Protein AF-A0A4R2K8L1-F1 (afdb_monomer)

Foldseek 3Di:
DDPVVVVVVVVVVVVVVVVVVVVVVVVVVVVVVVVVVVVCLQPQPDPDGWDAPDPDDDLQKIWDWDDDPPDDATFIKIKHDDVVQQKMKIWGQDLLQKIKIKIKRFDDDDAQDKDFFPDADPVRGTFIWGWHAPPVRRTIITMDMDMGSNHQLQDFDFDDRPNDTDGDRSNDPSHDCPVRVVSSVVVVVPDPPPDDD

Mean predicted aligned error: 7.72 Å

Structure (mmCIF, N/CA/C/O backbone):
data_AF-A0A4R2K8L1-F1
#
_entry.id   AF-A0A4R2K8L1-F1
#
loop_
_atom_site.group_PDB
_atom_site.id
_atom_site.type_symbol
_a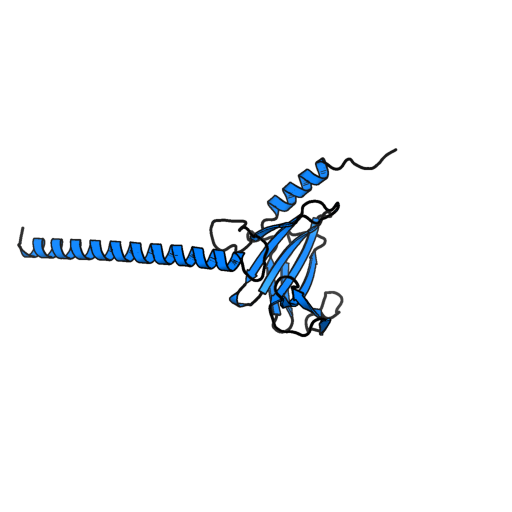tom_site.label_atom_id
_atom_site.label_alt_id
_atom_site.label_comp_id
_atom_site.label_asym_id
_atom_site.label_entity_id
_atom_site.label_seq_id
_atom_site.pdbx_PDB_ins_code
_atom_site.Cartn_x
_atom_site.Cartn_y
_atom_site.Cartn_z
_atom_site.occupancy
_atom_site.B_iso_or_equiv
_atom_site.auth_seq_id
_atom_site.auth_comp_id
_atom_site.auth_asym_id
_atom_site.auth_atom_id
_atom_site.pdbx_PDB_model_num
ATOM 1 N N . MET A 1 1 ? 51.608 6.876 -41.644 1.00 58.25 1 MET A N 1
ATOM 2 C CA . MET A 1 1 ? 50.621 6.230 -40.746 1.00 58.25 1 MET A CA 1
ATOM 3 C C . MET A 1 1 ? 50.672 4.730 -41.018 1.00 58.25 1 MET A C 1
ATOM 5 O O . MET A 1 1 ? 50.422 4.350 -42.155 1.00 58.25 1 MET A O 1
ATOM 9 N N . SER A 1 2 ? 51.112 3.909 -40.060 1.00 78.31 2 SER A N 1
ATOM 10 C CA . SER A 1 2 ? 51.414 2.484 -40.291 1.00 78.31 2 SER A CA 1
ATOM 11 C C . SER A 1 2 ? 50.147 1.645 -40.523 1.00 78.31 2 SER A C 1
ATOM 13 O O . SER A 1 2 ? 49.082 1.955 -39.989 1.00 78.31 2 SER A O 1
ATOM 15 N N . GLU A 1 3 ? 50.253 0.558 -41.294 1.00 81.06 3 GLU A N 1
ATOM 16 C CA . GLU A 1 3 ? 49.168 -0.425 -41.499 1.00 81.06 3 GLU A CA 1
ATOM 17 C C . GLU A 1 3 ? 48.610 -0.972 -40.171 1.00 81.06 3 GLU A C 1
ATOM 19 O O . GLU A 1 3 ? 47.409 -1.211 -40.022 1.00 81.06 3 GLU A O 1
ATOM 24 N N . LEU A 1 4 ? 49.473 -1.049 -39.157 1.00 80.31 4 LEU A N 1
ATOM 25 C CA . LEU A 1 4 ? 49.146 -1.449 -37.792 1.00 80.31 4 LEU A CA 1
ATOM 26 C C . LEU A 1 4 ? 48.152 -0.477 -37.124 1.00 80.31 4 LEU A C 1
ATOM 28 O O . LEU A 1 4 ? 47.180 -0.904 -36.502 1.00 80.31 4 LEU A O 1
ATOM 32 N N . PHE A 1 5 ? 48.313 0.832 -37.344 1.00 80.75 5 PHE A N 1
ATOM 33 C CA . PHE A 1 5 ? 47.391 1.855 -36.840 1.00 80.75 5 PHE A CA 1
ATOM 34 C C . PHE A 1 5 ? 46.012 1.779 -37.520 1.00 80.75 5 PHE A C 1
ATOM 36 O O . PHE A 1 5 ? 44.977 1.912 -36.866 1.00 80.75 5 PHE A O 1
ATOM 43 N N . ARG A 1 6 ? 45.968 1.483 -38.828 1.00 82.44 6 ARG A N 1
ATOM 44 C CA . ARG A 1 6 ? 44.706 1.291 -39.572 1.00 82.44 6 ARG A CA 1
ATOM 45 C C . ARG A 1 6 ? 43.961 0.024 -39.143 1.00 82.44 6 ARG A C 1
ATOM 47 O O . ARG A 1 6 ? 42.730 0.013 -39.123 1.00 82.44 6 ARG A O 1
ATOM 54 N N . ALA A 1 7 ? 44.677 -1.055 -38.823 1.00 81.00 7 ALA A N 1
ATOM 55 C CA . ALA A 1 7 ? 44.085 -2.281 -38.288 1.00 81.00 7 ALA A CA 1
ATOM 56 C C . ALA A 1 7 ? 43.481 -2.054 -36.891 1.00 81.00 7 ALA A C 1
ATOM 58 O O . ALA A 1 7 ? 42.325 -2.421 -36.667 1.00 81.00 7 ALA A O 1
ATOM 59 N N . LEU A 1 8 ? 44.201 -1.354 -36.006 1.00 83.56 8 LEU A N 1
ATOM 60 C CA . LEU A 1 8 ? 43.720 -0.980 -34.670 1.00 83.56 8 LEU A CA 1
ATOM 61 C C . LEU A 1 8 ? 42.461 -0.105 -34.726 1.00 83.56 8 LEU A C 1
ATOM 63 O O . LEU A 1 8 ? 41.476 -0.407 -34.059 1.00 83.56 8 LEU A O 1
ATOM 67 N N . LEU A 1 9 ? 42.434 0.918 -35.587 1.00 86.12 9 LEU A N 1
ATOM 68 C CA . LEU A 1 9 ? 41.249 1.763 -35.795 1.00 86.12 9 LEU A CA 1
ATOM 69 C C . LEU A 1 9 ? 40.032 0.973 -36.299 1.00 86.12 9 LEU A C 1
ATOM 71 O O . LEU A 1 9 ? 38.906 1.232 -35.873 1.00 86.12 9 LEU A O 1
ATOM 75 N N . ARG A 1 10 ? 40.234 -0.003 -37.195 1.00 87.75 10 ARG A N 1
ATOM 76 C CA . ARG A 1 10 ? 39.155 -0.890 -37.665 1.00 87.75 10 ARG A CA 1
ATOM 77 C C . ARG A 1 10 ? 38.643 -1.800 -36.547 1.00 87.75 10 ARG A C 1
ATOM 79 O O . ARG A 1 10 ? 37.430 -1.971 -36.436 1.00 87.75 10 ARG A O 1
ATOM 86 N N . GLY A 1 11 ? 39.541 -2.343 -35.724 1.00 88.19 11 GLY A N 1
ATOM 87 C CA . GLY A 1 11 ? 39.197 -3.140 -34.544 1.00 88.19 11 GLY A CA 1
ATOM 88 C C . GLY A 1 11 ? 38.394 -2.336 -33.522 1.00 88.19 11 GLY A C 1
ATOM 89 O O . GLY A 1 11 ? 37.296 -2.743 -33.150 1.00 88.19 11 GLY A O 1
ATOM 90 N N . LEU A 1 12 ? 38.874 -1.141 -33.168 1.00 92.00 12 LEU A N 1
ATOM 91 C CA . LEU A 1 12 ? 38.208 -0.236 -32.231 1.00 92.00 12 LEU A CA 1
ATOM 92 C C . LEU A 1 12 ? 36.814 0.180 -32.722 1.00 92.00 12 LEU A C 1
ATOM 94 O O . LEU A 1 12 ? 35.857 0.140 -31.957 1.00 92.00 12 LEU A O 1
ATOM 98 N N . ARG A 1 13 ? 36.657 0.512 -34.012 1.00 90.88 13 ARG A N 1
ATOM 99 C CA . ARG A 1 13 ? 35.339 0.836 -34.593 1.00 90.88 13 ARG A CA 1
ATOM 100 C C . ARG A 1 13 ? 34.359 -0.333 -34.515 1.00 90.88 13 ARG A C 1
ATOM 102 O O . ARG A 1 13 ? 33.177 -0.107 -34.275 1.00 90.88 13 ARG A O 1
ATOM 109 N N . LYS A 1 14 ? 34.819 -1.568 -34.740 1.00 91.81 14 LYS A N 1
ATOM 110 C CA . LYS A 1 14 ? 33.974 -2.764 -34.600 1.00 91.81 14 LYS A CA 1
ATOM 111 C C . LYS A 1 14 ? 33.579 -2.981 -33.142 1.00 91.81 14 LYS A C 1
ATOM 113 O O . LYS A 1 14 ? 32.401 -3.187 -32.877 1.00 91.81 14 LYS A O 1
ATOM 118 N N . PHE A 1 15 ? 34.535 -2.876 -32.221 1.00 93.56 15 PHE A N 1
ATOM 119 C CA . PHE A 1 15 ? 34.282 -2.994 -30.788 1.00 93.56 15 PHE A CA 1
ATOM 120 C C . PHE A 1 15 ? 33.258 -1.959 -30.304 1.00 93.56 15 PHE A C 1
ATOM 122 O O . PHE A 1 15 ? 32.254 -2.344 -29.718 1.00 93.56 15 PHE A O 1
ATOM 129 N N . LEU A 1 16 ? 33.439 -0.678 -30.648 1.00 95.00 16 LEU A N 1
ATOM 130 C CA . LEU A 1 16 ? 32.513 0.402 -30.281 1.00 95.00 16 LEU A CA 1
ATOM 131 C C . LEU A 1 16 ? 31.096 0.191 -30.835 1.00 95.00 16 LEU A C 1
ATOM 133 O O . LEU A 1 16 ? 30.115 0.483 -30.158 1.00 95.00 16 LEU A O 1
ATOM 137 N N . LYS A 1 17 ? 30.965 -0.328 -32.062 1.00 95.31 17 LYS A N 1
ATOM 138 C CA . LYS A 1 17 ? 29.649 -0.664 -32.628 1.00 95.31 17 LYS A CA 1
ATOM 139 C C . LYS A 1 17 ? 28.963 -1.767 -31.827 1.00 95.31 17 LYS A C 1
ATOM 141 O O . LYS A 1 17 ? 27.797 -1.620 -31.479 1.00 95.31 17 LYS A O 1
ATOM 146 N N . TRP A 1 18 ? 29.680 -2.845 -31.517 1.00 96.50 18 TRP A N 1
ATOM 147 C CA . TRP A 1 18 ? 29.127 -3.953 -30.740 1.00 96.50 18 TRP A CA 1
ATOM 148 C C . TRP A 1 18 ? 28.814 -3.559 -29.297 1.00 96.50 18 TRP A C 1
ATOM 150 O O . TRP A 1 18 ? 27.767 -3.947 -28.790 1.00 96.50 18 TRP A O 1
ATOM 160 N N . SER A 1 19 ? 29.652 -2.738 -28.658 1.00 94.62 19 SER A N 1
ATOM 161 C CA . SER A 1 19 ? 29.365 -2.223 -27.318 1.00 94.62 19 SER A CA 1
ATOM 162 C C . SER A 1 19 ? 28.124 -1.332 -27.315 1.00 94.62 19 SER A C 1
ATOM 164 O O . SER A 1 19 ? 27.308 -1.436 -26.408 1.00 94.62 19 SER A O 1
ATOM 166 N N . LEU A 1 20 ? 27.936 -0.496 -28.342 1.00 95.94 20 LEU A N 1
ATOM 167 C CA . LEU A 1 20 ? 26.751 0.357 -28.460 1.00 95.94 20 LEU A CA 1
ATOM 168 C C . LEU A 1 20 ? 25.478 -0.474 -28.673 1.00 95.94 20 LEU A C 1
ATOM 170 O O . LEU A 1 20 ? 24.463 -0.200 -28.038 1.00 95.94 20 LEU A O 1
ATOM 174 N N . ILE A 1 21 ? 25.548 -1.528 -29.492 1.00 96.19 21 ILE A N 1
ATOM 175 C CA . ILE A 1 21 ? 24.446 -2.489 -29.655 1.00 96.19 21 ILE A CA 1
ATOM 176 C C . ILE A 1 21 ? 24.127 -3.173 -28.320 1.00 96.19 21 ILE A C 1
ATOM 178 O O . ILE A 1 21 ? 22.964 -3.231 -27.934 1.00 96.19 21 ILE A O 1
ATOM 182 N N . LEU A 1 22 ? 25.140 -3.649 -27.591 1.00 95.81 22 LEU A N 1
ATOM 183 C CA . LEU A 1 22 ? 24.943 -4.301 -26.296 1.00 95.81 22 LEU A CA 1
ATOM 184 C C . LEU A 1 22 ? 24.288 -3.356 -25.280 1.00 95.81 22 LEU A C 1
ATOM 186 O O . LEU A 1 22 ? 23.326 -3.743 -24.624 1.00 95.81 22 LEU A O 1
ATOM 190 N N . VAL A 1 23 ? 24.763 -2.111 -25.183 1.00 96.25 23 VAL A N 1
ATOM 191 C CA . VAL A 1 23 ? 24.157 -1.087 -24.318 1.00 96.25 23 VAL A CA 1
ATOM 192 C C . VAL A 1 23 ? 22.704 -0.830 -24.715 1.00 96.25 23 VAL A C 1
ATOM 194 O O . VAL A 1 23 ? 21.844 -0.778 -23.843 1.00 96.25 23 VAL A O 1
ATOM 197 N N . ALA A 1 24 ? 22.397 -0.727 -26.011 1.00 95.38 24 ALA A N 1
ATOM 198 C CA . ALA A 1 24 ? 21.023 -0.545 -26.474 1.00 95.38 24 ALA A CA 1
ATOM 199 C C . ALA A 1 24 ? 20.118 -1.729 -26.089 1.00 95.38 24 ALA A C 1
ATOM 201 O O . ALA A 1 24 ? 19.015 -1.517 -25.589 1.00 95.38 24 ALA A O 1
ATOM 202 N N . VAL A 1 25 ? 20.594 -2.968 -26.256 1.00 96.00 25 VAL A N 1
ATOM 203 C CA . VAL A 1 25 ? 19.852 -4.182 -25.875 1.00 96.00 25 VAL A CA 1
ATOM 204 C C . VAL A 1 25 ? 19.621 -4.240 -24.365 1.00 96.00 25 VAL A C 1
ATOM 206 O O . VAL A 1 25 ? 18.499 -4.497 -23.936 1.00 96.00 25 VAL A O 1
ATOM 209 N N . MET A 1 26 ? 20.643 -3.956 -23.553 1.00 95.00 26 MET A N 1
ATOM 210 C CA . MET A 1 26 ? 20.504 -3.928 -22.092 1.00 95.00 26 MET A CA 1
ATOM 211 C C . ME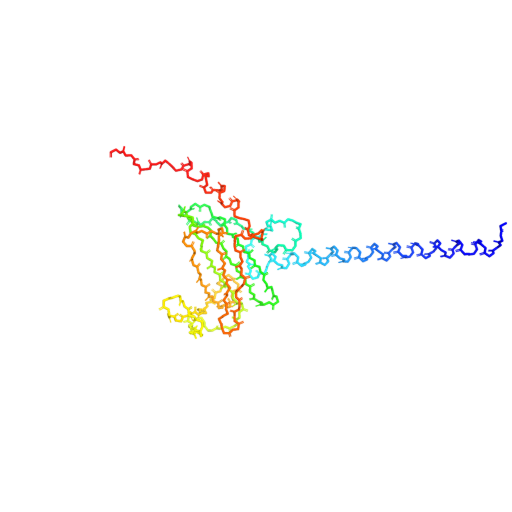T A 1 26 ? 19.525 -2.841 -21.636 1.00 95.00 26 MET A C 1
ATOM 213 O O . MET A 1 26 ? 18.685 -3.105 -20.780 1.00 95.00 26 MET A O 1
ATOM 217 N N . SER A 1 27 ? 19.570 -1.651 -22.242 1.00 92.94 27 SER A N 1
ATOM 218 C CA . SER A 1 27 ? 18.622 -0.570 -21.953 1.00 92.94 27 SER A CA 1
ATOM 219 C C . SER A 1 27 ? 17.183 -0.961 -22.295 1.00 92.94 27 SER A C 1
ATOM 221 O O . SER A 1 27 ? 16.286 -0.761 -21.481 1.00 92.94 27 SER A O 1
ATOM 223 N N . LEU A 1 28 ? 16.950 -1.567 -23.466 1.00 93.62 28 LEU A N 1
ATOM 224 C CA . LEU A 1 28 ? 15.621 -2.048 -23.864 1.00 93.62 28 LEU A CA 1
ATOM 225 C C . LEU A 1 28 ? 15.109 -3.156 -22.936 1.00 93.62 28 LEU A C 1
ATOM 227 O O . LEU A 1 28 ? 13.943 -3.132 -22.537 1.00 93.62 28 LEU A O 1
ATOM 231 N N . GLY A 1 29 ? 15.978 -4.097 -22.559 1.00 92.44 29 GLY A N 1
ATOM 232 C CA . GLY A 1 29 ? 15.658 -5.143 -21.589 1.00 92.44 29 G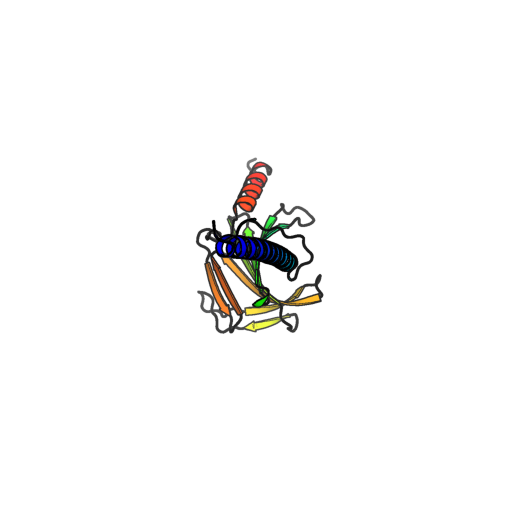LY A CA 1
ATOM 233 C C . GLY A 1 29 ? 15.287 -4.563 -20.224 1.00 92.44 29 GLY A C 1
ATOM 234 O O . GLY A 1 29 ? 14.260 -4.934 -19.660 1.00 92.44 29 GLY A O 1
ATOM 235 N N . GLY A 1 30 ? 16.061 -3.591 -19.735 1.00 89.19 30 GLY A N 1
ATOM 236 C CA . GLY A 1 30 ? 15.786 -2.886 -18.483 1.00 89.19 30 GLY A CA 1
ATOM 237 C C . GLY A 1 30 ? 14.450 -2.139 -18.501 1.00 89.19 30 GLY A C 1
ATOM 238 O O . GLY A 1 30 ? 13.655 -2.287 -17.576 1.00 89.19 30 GLY A O 1
ATOM 239 N N . LEU A 1 31 ? 14.156 -1.396 -19.573 1.00 88.81 31 LEU A N 1
ATOM 240 C CA . LEU A 1 31 ? 12.876 -0.694 -19.729 1.00 88.81 31 LEU A CA 1
ATOM 241 C C . LEU A 1 31 ? 11.688 -1.664 -19.774 1.00 88.81 31 LEU A C 1
ATOM 243 O O . LEU A 1 31 ? 10.671 -1.422 -19.124 1.00 88.81 31 LEU A O 1
ATOM 247 N N . SER A 1 32 ? 11.830 -2.777 -20.497 1.00 90.38 32 SER A N 1
ATOM 248 C CA . SER A 1 32 ? 10.784 -3.802 -20.604 1.00 90.38 32 SER A CA 1
ATOM 249 C C . SER A 1 32 ? 10.518 -4.475 -19.257 1.00 90.38 32 SER A C 1
ATOM 251 O O . SER A 1 32 ? 9.366 -4.627 -18.859 1.00 90.38 32 SER A O 1
ATOM 253 N N . TYR A 1 33 ? 11.578 -4.816 -18.518 1.00 89.19 33 TYR A N 1
ATOM 254 C CA . TYR A 1 33 ? 11.469 -5.370 -17.170 1.00 89.19 33 TYR A CA 1
ATOM 255 C C . TYR A 1 33 ? 10.735 -4.416 -16.218 1.00 89.19 33 TYR A C 1
ATOM 257 O O . TYR A 1 33 ? 9.812 -4.832 -15.518 1.00 89.19 33 TYR A O 1
ATOM 265 N N . LEU A 1 34 ? 11.088 -3.126 -16.229 1.00 86.75 34 LEU A N 1
ATOM 266 C CA . LEU A 1 34 ? 10.416 -2.117 -15.406 1.00 86.75 34 LEU A CA 1
ATOM 267 C C . LEU A 1 34 ? 8.932 -1.976 -15.766 1.00 86.75 34 LEU A C 1
ATOM 269 O O . LEU A 1 34 ? 8.103 -1.855 -14.867 1.00 86.75 34 LEU A O 1
ATOM 273 N N . ALA A 1 35 ? 8.582 -2.024 -17.054 1.00 86.81 35 ALA A N 1
ATOM 274 C CA . ALA A 1 35 ? 7.191 -1.963 -17.496 1.00 86.81 35 ALA A CA 1
ATOM 275 C C . ALA A 1 35 ? 6.373 -3.168 -17.000 1.00 86.81 35 ALA A C 1
ATOM 277 O O . ALA A 1 35 ? 5.285 -2.986 -16.455 1.00 86.81 35 ALA A O 1
ATOM 278 N N . VAL A 1 36 ? 6.918 -4.384 -17.122 1.00 89.38 36 VAL A N 1
ATOM 279 C CA . VAL A 1 36 ? 6.273 -5.612 -16.628 1.00 89.38 36 VAL A CA 1
ATOM 280 C C . VAL A 1 36 ? 6.113 -5.575 -15.112 1.00 89.38 36 VAL A C 1
ATOM 282 O O . VAL A 1 36 ? 5.021 -5.838 -14.612 1.00 89.38 36 VAL A O 1
ATOM 285 N N . LYS A 1 37 ? 7.164 -5.189 -14.378 1.00 88.50 37 LYS A N 1
ATOM 286 C CA . LYS A 1 37 ? 7.110 -5.049 -12.917 1.00 88.50 37 LYS A CA 1
ATOM 287 C C . LYS A 1 37 ? 6.012 -4.070 -12.492 1.00 88.50 37 LYS A C 1
ATOM 289 O O . LYS A 1 37 ? 5.207 -4.396 -11.626 1.00 88.50 37 LYS A O 1
ATOM 294 N N . ARG A 1 38 ? 5.937 -2.898 -13.134 1.00 88.69 38 ARG A N 1
ATOM 295 C CA . ARG A 1 38 ? 4.895 -1.898 -12.851 1.00 88.69 38 ARG A CA 1
ATOM 296 C C . ARG A 1 38 ? 3.497 -2.434 -13.122 1.00 88.69 38 ARG A C 1
ATOM 298 O O . ARG A 1 38 ? 2.613 -2.222 -12.303 1.00 88.69 38 ARG A O 1
ATOM 305 N N . HIS A 1 39 ? 3.294 -3.117 -14.247 1.00 90.56 39 HIS A N 1
ATOM 306 C CA . HIS A 1 39 ? 1.997 -3.711 -14.556 1.00 90.56 39 HIS A CA 1
ATOM 307 C C . HIS A 1 39 ? 1.598 -4.751 -13.502 1.00 90.56 39 HIS A C 1
ATOM 309 O O . HIS A 1 39 ? 0.506 -4.662 -12.956 1.00 90.56 39 HIS A O 1
ATOM 315 N N . HIS A 1 40 ? 2.519 -5.650 -13.146 1.00 91.50 40 HIS A N 1
ATOM 316 C CA . HIS A 1 40 ? 2.299 -6.667 -12.121 1.00 91.50 40 HIS A CA 1
ATOM 317 C C . HIS A 1 40 ? 1.926 -6.066 -10.758 1.00 91.50 40 HIS A C 1
ATOM 319 O O . HIS A 1 40 ? 1.012 -6.553 -10.102 1.00 91.50 40 HIS A O 1
ATOM 325 N N . GLU A 1 41 ? 2.589 -4.986 -10.334 1.00 92.06 41 GLU A N 1
ATOM 326 C CA . GLU A 1 41 ? 2.243 -4.280 -9.095 1.00 92.06 41 GLU A CA 1
ATOM 327 C C . GLU A 1 41 ? 0.859 -3.610 -9.158 1.00 92.06 41 GLU A C 1
ATOM 329 O O . GLU A 1 41 ? 0.136 -3.612 -8.162 1.00 92.06 41 GLU A O 1
ATOM 334 N N . LEU A 1 42 ? 0.463 -3.043 -10.302 1.00 92.88 42 LEU A N 1
ATOM 335 C CA . LEU A 1 42 ? -0.859 -2.421 -10.469 1.00 92.88 42 LEU A CA 1
ATOM 336 C C . LEU A 1 42 ? -1.992 -3.451 -10.465 1.00 92.88 42 LEU A C 1
ATOM 338 O O . LEU A 1 42 ? -3.069 -3.172 -9.946 1.00 92.88 42 LEU A O 1
ATOM 342 N N . THR A 1 43 ? -1.748 -4.646 -10.998 1.00 94.06 43 THR A N 1
ATOM 343 C CA . THR A 1 43 ? -2.737 -5.733 -11.057 1.00 94.06 43 THR A CA 1
ATOM 344 C C . THR A 1 43 ? -2.633 -6.703 -9.881 1.00 94.06 43 THR A C 1
ATOM 346 O O . THR A 1 43 ? -3.311 -7.727 -9.867 1.00 94.06 43 THR A O 1
ATOM 349 N N . TYR A 1 44 ? -1.765 -6.431 -8.903 1.00 95.00 44 TYR A N 1
ATOM 350 C CA . TYR A 1 44 ? -1.545 -7.338 -7.783 1.00 95.00 44 TYR A CA 1
ATOM 351 C C . TYR A 1 44 ? -2.806 -7.451 -6.916 1.00 95.00 44 TYR A C 1
ATOM 353 O O . TYR A 1 44 ? -3.246 -6.455 -6.330 1.00 95.00 44 TYR A O 1
ATOM 361 N N . MET A 1 45 ? -3.356 -8.671 -6.850 1.00 92.81 45 MET A N 1
ATOM 362 C CA . MET A 1 45 ? -4.503 -9.068 -6.023 1.00 92.81 45 MET A CA 1
ATOM 363 C C . MET A 1 45 ? -5.626 -8.023 -6.022 1.00 92.81 45 MET A C 1
ATOM 365 O O . MET A 1 45 ? -6.015 -7.492 -4.984 1.00 92.81 45 MET A O 1
ATOM 369 N N . THR A 1 46 ? -6.092 -7.645 -7.215 1.00 93.25 46 THR A N 1
ATOM 370 C CA . THR A 1 46 ? -7.202 -6.703 -7.389 1.00 93.25 46 THR A CA 1
ATOM 371 C C . THR A 1 46 ? -7.792 -6.814 -8.792 1.00 93.25 46 THR A C 1
ATOM 373 O O . THR A 1 46 ? -7.080 -7.157 -9.735 1.00 93.25 46 THR A O 1
ATOM 376 N N . LYS A 1 47 ? -9.071 -6.459 -8.948 1.00 91.38 47 LYS A N 1
ATOM 377 C CA . LYS A 1 47 ? -9.689 -6.192 -10.260 1.00 91.38 47 LYS A CA 1
ATOM 378 C C . LYS A 1 47 ? -9.857 -4.707 -10.563 1.00 91.38 47 LYS A C 1
ATOM 380 O O . LYS A 1 47 ? -10.349 -4.350 -11.628 1.00 91.38 47 LYS A O 1
ATOM 385 N N . HIS A 1 48 ? -9.501 -3.838 -9.622 1.00 91.62 48 HIS A N 1
ATOM 386 C CA . HIS A 1 48 ? -9.650 -2.403 -9.801 1.00 91.62 48 HIS A CA 1
ATOM 387 C C . HIS A 1 48 ? -8.476 -1.821 -10.583 1.00 91.62 48 HIS A C 1
ATOM 389 O O . HIS A 1 48 ? -7.336 -2.263 -10.442 1.00 91.62 48 HIS A O 1
ATOM 395 N N . ASP A 1 49 ? -8.753 -0.764 -11.341 1.00 92.44 49 ASP A N 1
ATOM 396 C CA . ASP A 1 49 ? -7.721 -0.009 -12.036 1.00 92.44 49 ASP A CA 1
ATOM 397 C C . ASP A 1 49 ? -7.000 0.923 -11.059 1.00 92.44 49 ASP A C 1
ATOM 399 O O . ASP A 1 49 ? -7.555 1.910 -10.566 1.00 92.44 49 ASP A O 1
ATOM 403 N N . TRP A 1 50 ? -5.741 0.598 -10.778 1.00 93.44 50 TRP A N 1
ATOM 404 C CA . TRP A 1 50 ? -4.859 1.414 -9.952 1.00 93.44 50 TRP A CA 1
ATOM 405 C C . TRP A 1 50 ? -3.922 2.251 -10.804 1.00 93.44 50 TRP A C 1
ATOM 407 O O . TRP A 1 50 ? -3.532 1.877 -11.911 1.00 93.44 50 TRP A O 1
ATOM 417 N N . GLN A 1 51 ? -3.509 3.384 -10.249 1.00 92.38 51 GLN A N 1
ATOM 418 C CA . GLN A 1 51 ? -2.525 4.263 -10.863 1.00 92.38 51 GLN A CA 1
ATOM 419 C C . GLN A 1 51 ? -1.423 4.562 -9.858 1.00 92.38 51 GLN A C 1
ATOM 421 O O . GLN A 1 51 ? -1.695 4.744 -8.677 1.00 92.38 51 GLN A O 1
ATOM 426 N N . PHE A 1 52 ? -0.170 4.623 -10.301 1.00 91.69 52 PHE A N 1
ATOM 427 C CA . PHE A 1 52 ? 0.909 5.078 -9.423 1.00 91.69 52 PHE A CA 1
ATOM 428 C C . PHE A 1 52 ? 0.728 6.560 -9.082 1.00 91.69 52 PHE A C 1
ATOM 430 O O . PHE A 1 52 ? 0.345 7.345 -9.949 1.00 91.69 52 PHE A O 1
ATOM 437 N N . GLN A 1 53 ? 1.018 6.936 -7.834 1.00 87.00 53 GLN A N 1
ATOM 438 C CA . GLN A 1 53 ? 1.026 8.344 -7.423 1.00 87.00 53 GLN A CA 1
ATOM 439 C C . GLN A 1 53 ? 2.180 9.105 -8.070 1.00 87.00 53 GLN A C 1
ATOM 441 O O . GLN A 1 53 ? 1.969 10.173 -8.633 1.00 87.00 53 GLN A O 1
ATOM 446 N N . ASP A 1 54 ? 3.373 8.507 -8.056 1.00 74.00 54 ASP A N 1
ATOM 447 C CA . ASP A 1 54 ? 4.567 9.072 -8.673 1.00 74.00 54 ASP A CA 1
ATOM 448 C C . ASP A 1 54 ? 5.082 8.198 -9.818 1.00 74.00 54 ASP A C 1
ATOM 450 O O . ASP A 1 54 ? 5.203 6.969 -9.728 1.00 74.00 54 ASP A O 1
ATOM 454 N N . SER A 1 55 ? 5.421 8.839 -10.940 1.00 60.25 55 SER A N 1
ATOM 455 C CA . SER A 1 55 ? 5.956 8.135 -12.107 1.00 60.25 55 SER A CA 1
ATOM 456 C C . SER A 1 55 ? 7.453 7.827 -11.994 1.00 60.25 55 SER A C 1
ATOM 458 O O . SER A 1 55 ? 7.932 6.973 -12.745 1.00 60.25 55 SER A O 1
ATOM 460 N N . TRP A 1 56 ? 8.171 8.456 -11.056 1.00 54.84 56 TRP A N 1
ATOM 461 C CA . TRP A 1 56 ? 9.633 8.445 -10.968 1.00 54.84 56 TRP A CA 1
ATOM 462 C C . TRP A 1 56 ? 10.123 7.859 -9.633 1.00 54.84 56 TRP A C 1
ATOM 464 O O . TRP A 1 56 ? 10.208 8.560 -8.638 1.00 54.84 56 TRP A O 1
ATOM 474 N N . LEU A 1 57 ? 10.521 6.583 -9.674 1.00 50.84 57 LEU A N 1
ATOM 475 C CA . LEU A 1 57 ? 11.392 5.885 -8.710 1.00 50.84 57 LEU A CA 1
ATOM 476 C C . LEU A 1 57 ? 10.783 5.474 -7.344 1.00 50.84 57 LEU A C 1
ATOM 478 O O . LEU A 1 57 ? 10.360 6.283 -6.529 1.00 50.84 57 LEU A O 1
ATOM 482 N N . ASP A 1 58 ? 10.813 4.155 -7.108 1.00 55.41 58 ASP A N 1
ATOM 483 C CA . ASP A 1 58 ? 10.776 3.410 -5.830 1.00 55.41 58 ASP A CA 1
ATOM 484 C C . ASP A 1 58 ? 9.624 3.599 -4.823 1.00 55.41 58 ASP A C 1
ATOM 486 O O . ASP A 1 58 ? 9.569 2.885 -3.818 1.00 55.41 58 ASP A O 1
ATOM 490 N N . GLY A 1 59 ? 8.658 4.481 -5.084 1.00 57.12 59 GLY A N 1
ATOM 491 C CA . GLY A 1 59 ? 7.552 4.733 -4.153 1.00 57.12 59 GLY A CA 1
ATOM 492 C C . GLY A 1 59 ? 6.558 3.576 -4.003 1.00 57.12 59 GLY A C 1
ATOM 493 O O . GLY A 1 59 ? 6.090 3.311 -2.896 1.00 57.12 59 GLY A O 1
ATOM 494 N N . GLY A 1 60 ? 6.238 2.856 -5.086 1.00 77.38 60 GLY A N 1
ATOM 495 C CA . GLY A 1 60 ? 5.304 1.714 -5.073 1.00 77.38 60 GLY A CA 1
ATOM 496 C C . GLY A 1 60 ? 3.865 2.049 -4.644 1.00 77.38 60 GLY A C 1
ATOM 497 O O . GLY A 1 60 ? 3.020 1.155 -4.610 1.00 77.38 60 GLY A O 1
ATOM 498 N N . THR A 1 61 ? 3.579 3.314 -4.314 1.00 91.62 61 THR A N 1
ATOM 499 C CA . THR A 1 61 ? 2.263 3.762 -3.863 1.00 91.62 61 THR A CA 1
ATOM 500 C C . THR A 1 61 ? 1.377 4.063 -5.041 1.00 91.62 61 THR A C 1
ATOM 502 O O . THR A 1 61 ? 1.739 4.750 -6.001 1.00 91.62 61 THR A O 1
ATOM 505 N N . GLN A 1 62 ? 0.192 3.502 -4.944 1.00 93.75 62 GLN A N 1
ATOM 506 C CA . GLN A 1 62 ? -0.833 3.528 -5.947 1.00 93.75 62 GLN A CA 1
ATOM 507 C C . GLN A 1 62 ? -2.061 4.182 -5.338 1.00 93.75 62 GLN A C 1
ATOM 509 O O . GLN A 1 62 ? -2.271 4.141 -4.127 1.00 93.75 62 GLN A O 1
ATOM 514 N N . TRP A 1 63 ? -2.886 4.770 -6.181 1.00 93.50 63 TRP A N 1
ATOM 515 C CA . TRP A 1 63 ? -4.123 5.394 -5.776 1.00 93.50 63 TRP A CA 1
ATOM 516 C C . TRP A 1 63 ? -5.240 5.018 -6.736 1.00 93.50 63 TRP A C 1
ATOM 518 O O . TRP A 1 63 ? -5.006 4.665 -7.897 1.00 93.50 63 TRP A O 1
ATOM 528 N N . ARG A 1 64 ? -6.464 5.113 -6.230 1.00 92.06 64 ARG A N 1
ATOM 529 C CA . ARG A 1 64 ? -7.679 5.099 -7.037 1.00 92.06 64 ARG A CA 1
ATOM 530 C C . ARG A 1 64 ? -8.739 5.983 -6.401 1.00 92.06 64 ARG A C 1
ATOM 532 O O . ARG A 1 64 ? -8.709 6.241 -5.195 1.00 92.06 64 ARG A O 1
ATOM 539 N N . LYS A 1 65 ? -9.712 6.392 -7.210 1.00 89.94 65 LYS A N 1
ATOM 540 C CA . LYS A 1 65 ? -11.003 6.878 -6.718 1.00 89.94 65 LYS A CA 1
ATOM 541 C C . LYS A 1 65 ? -11.902 5.673 -6.473 1.00 89.94 65 LYS A C 1
ATOM 543 O O . LYS A 1 65 ? -12.067 4.840 -7.359 1.00 89.94 65 LYS A O 1
ATOM 548 N N . ALA A 1 66 ? -12.445 5.575 -5.271 1.00 84.81 66 ALA A N 1
ATOM 549 C CA . ALA A 1 66 ? -13.548 4.686 -4.966 1.00 84.81 66 ALA A CA 1
ATOM 550 C C . ALA A 1 66 ? -14.824 5.522 -4.908 1.00 84.81 66 ALA A C 1
ATOM 552 O O . ALA A 1 66 ? -14.928 6.460 -4.111 1.00 84.81 66 ALA A O 1
ATOM 553 N N . THR A 1 67 ? -15.766 5.171 -5.773 1.00 75.75 67 THR A N 1
ATOM 554 C CA . THR A 1 67 ? -17.131 5.682 -5.749 1.00 75.75 67 THR A CA 1
ATOM 555 C C . THR A 1 67 ? -17.987 4.572 -5.159 1.00 75.75 67 THR A C 1
ATOM 557 O O . THR A 1 67 ? -17.975 3.451 -5.666 1.00 75.75 67 THR A O 1
ATOM 560 N N . TYR A 1 68 ? -18.662 4.860 -4.052 1.00 65.56 68 TYR A N 1
ATOM 561 C CA . TYR A 1 68 ? -19.634 3.946 -3.464 1.00 65.56 68 TYR A CA 1
ATOM 562 C C . TYR A 1 68 ? -21.017 4.317 -3.999 1.00 65.56 68 TYR A C 1
ATOM 564 O O . TYR A 1 68 ? -21.369 5.497 -4.010 1.00 65.56 68 TYR A O 1
ATOM 572 N N . ASP A 1 69 ? -21.789 3.326 -4.447 1.00 48.19 69 ASP A N 1
ATOM 573 C CA . ASP A 1 69 ? -23.180 3.547 -4.842 1.00 48.19 69 ASP A CA 1
ATOM 574 C C . ASP A 1 69 ? -23.995 4.019 -3.625 1.00 48.19 69 ASP A C 1
ATOM 576 O O . ASP A 1 69 ? -24.005 3.368 -2.579 1.00 48.19 69 ASP A O 1
ATOM 580 N N . ASN A 1 70 ? -24.711 5.135 -3.808 1.00 45.81 70 ASN A N 1
ATOM 581 C CA . ASN A 1 70 ? -25.570 5.847 -2.849 1.00 45.81 70 ASN A CA 1
ATOM 582 C C . ASN A 1 70 ? -24.837 6.739 -1.812 1.00 45.81 70 ASN A C 1
ATOM 584 O O . ASN A 1 70 ? -24.326 6.284 -0.792 1.00 45.81 70 ASN A O 1
ATOM 588 N N . ASP A 1 71 ? -24.870 8.055 -2.070 1.00 51.97 71 ASP A N 1
ATOM 589 C CA . ASP A 1 71 ? -24.651 9.199 -1.155 1.00 51.97 71 ASP A CA 1
ATOM 590 C C . ASP A 1 71 ? -23.300 9.379 -0.441 1.00 51.97 71 ASP A C 1
ATOM 592 O O . ASP A 1 71 ? -23.073 10.421 0.195 1.00 51.97 71 ASP A O 1
ATOM 596 N N . LEU A 1 72 ? -22.361 8.442 -0.566 1.00 55.88 72 LEU A N 1
ATOM 597 C CA . LEU A 1 72 ? -21.018 8.634 -0.030 1.00 55.88 72 LEU A CA 1
ATOM 598 C C . LEU A 1 72 ? -20.143 9.435 -1.007 1.00 55.88 72 LEU A C 1
ATOM 600 O O . LEU A 1 72 ? -20.094 9.133 -2.199 1.00 55.88 72 LEU A O 1
ATOM 604 N N . PRO A 1 73 ? -19.434 10.469 -0.523 1.00 67.62 73 PRO A N 1
ATOM 605 C CA . PRO A 1 73 ? -18.544 11.241 -1.370 1.00 67.62 73 PRO A CA 1
ATOM 606 C C . PRO A 1 73 ? -17.412 10.369 -1.915 1.00 67.62 73 PRO A C 1
ATOM 608 O O . PRO A 1 73 ? -16.871 9.524 -1.194 1.00 67.62 73 PRO A O 1
ATOM 611 N N . ASP A 1 74 ? -17.011 10.647 -3.160 1.00 79.69 74 ASP A N 1
ATOM 612 C CA . ASP A 1 74 ? -15.817 10.065 -3.770 1.00 79.69 74 ASP A CA 1
ATOM 613 C C . ASP A 1 74 ? -14.664 10.061 -2.770 1.00 79.69 74 ASP A C 1
ATOM 615 O O . ASP A 1 74 ? -14.360 11.077 -2.133 1.00 79.69 74 ASP A O 1
ATOM 619 N N . THR A 1 75 ? -14.010 8.916 -2.640 1.00 86.12 75 THR A N 1
ATOM 620 C CA . THR A 1 75 ? -12.912 8.762 -1.699 1.00 86.12 75 THR A CA 1
ATOM 621 C C . THR A 1 75 ? -11.660 8.308 -2.431 1.00 86.12 75 THR A C 1
ATOM 623 O O . THR A 1 75 ? -11.695 7.407 -3.267 1.00 86.12 75 THR A O 1
ATOM 626 N N . ILE A 1 76 ? -10.532 8.953 -2.130 1.00 91.25 76 ILE A N 1
ATOM 627 C CA . ILE A 1 76 ? -9.227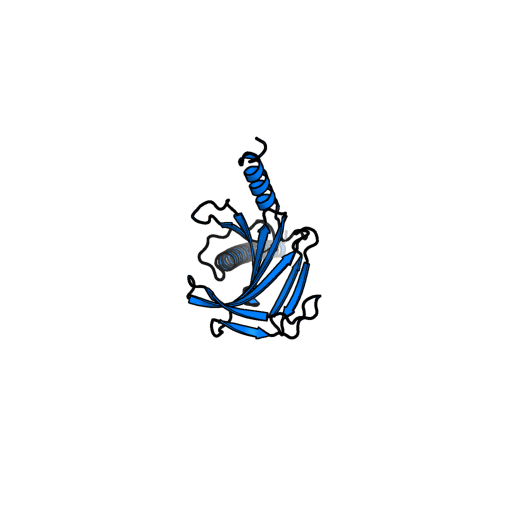 8.508 -2.615 1.00 91.25 76 ILE A CA 1
ATOM 628 C C . ILE A 1 76 ? -8.704 7.442 -1.666 1.00 91.25 76 ILE A C 1
ATOM 630 O O . ILE A 1 76 ? -8.534 7.701 -0.474 1.00 91.25 76 ILE A O 1
ATOM 634 N N . ILE A 1 77 ? -8.440 6.262 -2.215 1.00 94.06 77 ILE A N 1
ATOM 635 C CA . ILE A 1 77 ? -7.799 5.161 -1.505 1.00 94.06 77 ILE A CA 1
ATOM 636 C C . ILE A 1 77 ? -6.368 5.072 -2.005 1.00 94.06 77 ILE A C 1
ATOM 638 O O . ILE A 1 77 ? -6.144 5.040 -3.218 1.00 94.06 77 ILE A O 1
ATOM 642 N N . LEU A 1 78 ? -5.414 5.021 -1.080 1.00 95.38 78 LEU A N 1
ATOM 643 C CA . LEU A 1 78 ? -4.018 4.743 -1.385 1.00 95.38 78 LEU A CA 1
ATOM 644 C C . LEU A 1 78 ? -3.694 3.297 -1.035 1.00 95.38 78 LEU A C 1
ATOM 646 O O . LEU A 1 78 ? -4.262 2.742 -0.094 1.00 95.38 78 LEU A O 1
ATOM 650 N N . ARG A 1 79 ? -2.751 2.696 -1.754 1.00 95.94 79 ARG A N 1
ATOM 651 C CA . ARG A 1 79 ? -2.193 1.397 -1.385 1.00 95.94 79 ARG A CA 1
ATOM 652 C C . ARG A 1 79 ? -0.733 1.258 -1.768 1.00 95.94 79 ARG A C 1
ATOM 654 O O . ARG A 1 79 ? -0.270 1.881 -2.719 1.00 95.94 79 ARG A O 1
ATOM 661 N N . ARG A 1 80 ? -0.047 0.343 -1.096 1.00 95.19 80 ARG A N 1
ATOM 662 C CA . ARG A 1 80 ? 1.260 -0.191 -1.486 1.00 95.19 80 ARG A CA 1
ATOM 663 C C . ARG A 1 80 ? 1.176 -1.705 -1.505 1.00 95.19 80 ARG A C 1
ATOM 665 O O . ARG A 1 80 ? 0.522 -2.304 -0.651 1.00 95.19 80 ARG A O 1
ATOM 672 N N . VAL A 1 81 ? 1.823 -2.321 -2.485 1.00 95.19 81 VAL A N 1
ATOM 673 C CA . VAL A 1 81 ? 1.839 -3.777 -2.646 1.00 95.19 81 VAL A CA 1
ATOM 674 C C . VAL A 1 81 ? 3.257 -4.302 -2.497 1.00 95.19 81 VAL A C 1
ATOM 676 O O . VAL A 1 81 ? 4.224 -3.649 -2.881 1.00 95.19 81 VAL A O 1
ATOM 679 N N . TYR A 1 82 ? 3.356 -5.498 -1.940 1.00 94.56 82 TYR A N 1
ATOM 680 C CA . TYR A 1 82 ? 4.593 -6.212 -1.678 1.00 94.56 82 TYR A CA 1
ATOM 681 C C . TYR A 1 82 ? 4.402 -7.648 -2.168 1.00 94.56 82 TYR A C 1
ATOM 683 O O . TYR A 1 82 ? 4.078 -8.526 -1.364 1.00 94.56 82 TYR A O 1
ATOM 691 N N . PRO A 1 83 ? 4.524 -7.895 -3.486 1.00 93.19 83 PRO A N 1
ATOM 692 C CA . PRO A 1 83 ? 4.210 -9.204 -4.050 1.00 93.19 83 PRO A CA 1
ATOM 693 C C . PRO A 1 83 ? 5.066 -10.336 -3.474 1.00 93.19 83 PRO A C 1
ATOM 695 O O . PRO A 1 83 ? 4.543 -11.419 -3.225 1.00 93.19 83 PRO A O 1
ATOM 698 N N . ASP A 1 84 ? 6.343 -10.065 -3.187 1.00 92.00 84 ASP A N 1
ATOM 699 C CA . ASP A 1 84 ? 7.268 -11.039 -2.589 1.00 92.00 84 ASP A CA 1
ATOM 700 C C . ASP A 1 84 ? 6.839 -11.458 -1.169 1.00 92.00 84 ASP A C 1
ATOM 702 O O . ASP A 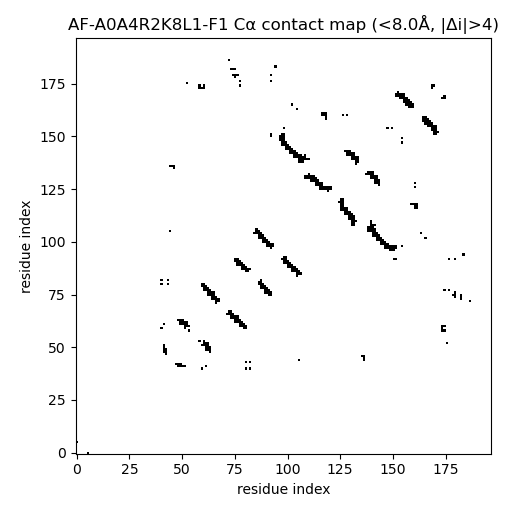1 84 ? 6.981 -12.620 -0.795 1.00 92.00 84 ASP A O 1
ATOM 706 N N . ASP A 1 85 ? 6.226 -10.539 -0.415 1.00 94.12 85 ASP A N 1
ATOM 707 C CA . ASP A 1 85 ? 5.661 -10.786 0.922 1.00 94.12 85 ASP A CA 1
ATOM 708 C C . ASP A 1 85 ? 4.199 -11.265 0.869 1.00 94.12 85 ASP A C 1
ATOM 710 O O . ASP A 1 85 ? 3.547 -11.416 1.904 1.00 94.12 85 ASP A O 1
ATOM 714 N N . ARG A 1 86 ? 3.636 -11.405 -0.337 1.00 95.88 86 ARG A N 1
ATOM 715 C CA . ARG A 1 86 ? 2.204 -11.590 -0.590 1.00 95.88 86 ARG A CA 1
ATOM 716 C C . ARG A 1 86 ? 1.309 -10.603 0.166 1.00 95.88 86 ARG A C 1
ATOM 718 O O . ARG A 1 86 ? 0.237 -10.961 0.646 1.00 95.88 86 ARG A O 1
ATOM 725 N N . LYS A 1 87 ? 1.732 -9.348 0.285 1.00 96.06 87 LYS A N 1
ATOM 726 C CA . LYS A 1 87 ? 1.114 -8.362 1.181 1.00 96.06 87 LYS A CA 1
ATOM 727 C C . LYS A 1 87 ? 0.658 -7.121 0.431 1.00 96.06 87 LYS A C 1
ATOM 729 O O . LYS A 1 87 ? 1.283 -6.693 -0.536 1.00 96.06 87 LYS A O 1
ATOM 734 N N . SER A 1 88 ? -0.395 -6.485 0.919 1.00 96.88 88 SER A N 1
ATOM 735 C CA . SER A 1 88 ? -0.801 -5.149 0.487 1.00 96.88 88 SER A CA 1
ATOM 736 C C . SER A 1 88 ? -1.270 -4.326 1.675 1.00 96.88 88 SER A C 1
ATOM 738 O O . SER A 1 88 ? -2.005 -4.833 2.516 1.00 96.88 88 SER A O 1
ATOM 740 N N . VAL A 1 89 ? -0.868 -3.061 1.734 1.00 97.56 89 VAL A N 1
ATOM 741 C CA . VAL A 1 89 ? -1.305 -2.115 2.765 1.00 97.56 89 VAL A CA 1
ATOM 742 C C . VAL A 1 89 ? -2.106 -1.018 2.094 1.00 97.56 89 VAL A C 1
ATOM 744 O O . VAL A 1 89 ? -1.660 -0.459 1.095 1.00 97.56 89 VAL A O 1
ATOM 747 N N . TYR A 1 90 ? -3.274 -0.714 2.638 1.00 97.31 90 TYR A N 1
ATOM 748 C CA . TYR A 1 90 ? -4.156 0.338 2.162 1.00 97.31 90 TYR A CA 1
ATOM 749 C C . TYR A 1 90 ? -4.266 1.428 3.214 1.00 97.31 90 TYR A C 1
ATOM 751 O O . TYR A 1 90 ? -4.208 1.162 4.415 1.00 97.31 90 TYR A O 1
ATOM 759 N N . ALA A 1 91 ? -4.447 2.651 2.739 1.00 96.81 91 ALA A N 1
ATOM 760 C CA . ALA A 1 91 ? -4.596 3.823 3.570 1.00 96.81 91 ALA A CA 1
ATOM 761 C C . ALA A 1 91 ? -5.738 4.699 3.054 1.00 96.81 91 ALA A C 1
ATOM 763 O O . ALA A 1 91 ? -5.837 5.008 1.861 1.00 96.81 91 ALA A O 1
ATOM 764 N N . LEU A 1 92 ? -6.589 5.102 3.987 1.00 94.19 92 LEU A N 1
ATOM 765 C CA . LEU A 1 92 ? -7.780 5.896 3.771 1.00 94.19 92 LEU A CA 1
ATOM 766 C C . LEU A 1 92 ? -7.759 7.076 4.734 1.00 94.19 92 LEU A C 1
ATOM 768 O O . LEU A 1 92 ? -7.817 6.907 5.948 1.00 94.19 92 LEU A O 1
ATOM 772 N N . LEU A 1 93 ? -7.704 8.289 4.199 1.00 92.00 93 LEU A N 1
ATOM 773 C CA . LEU A 1 93 ? -7.947 9.473 5.016 1.00 92.00 93 LEU A CA 1
ATOM 774 C C . LEU A 1 93 ? -9.464 9.620 5.185 1.00 92.00 93 LEU A C 1
ATOM 776 O O . LEU A 1 93 ? -10.154 9.616 4.166 1.00 92.00 93 LEU A O 1
ATOM 780 N N . ASN A 1 94 ? -9.960 9.776 6.418 1.00 88.00 94 ASN A N 1
ATOM 781 C CA . ASN A 1 94 ? -11.370 9.941 6.819 1.00 88.00 94 ASN A CA 1
ATOM 782 C C . ASN A 1 94 ? -11.758 11.412 7.004 1.00 88.00 94 ASN A C 1
ATOM 784 O O . ASN A 1 94 ? -10.893 12.279 7.101 1.00 88.00 94 ASN A O 1
ATOM 788 N N . GLN A 1 95 ? -13.060 11.749 6.927 1.00 83.62 95 GLN A N 1
ATOM 789 C CA . GLN A 1 95 ? -13.589 13.139 6.852 1.00 83.62 95 GLN A CA 1
ATOM 790 C C . GLN A 1 95 ? -13.141 14.062 7.990 1.00 83.62 95 GLN A C 1
ATOM 792 O O . GLN A 1 95 ? -12.850 15.237 7.748 1.00 83.62 95 GLN A O 1
ATOM 797 N N . ASP A 1 96 ? -13.041 13.495 9.181 1.00 86.06 96 ASP A N 1
ATOM 798 C CA . ASP A 1 96 ? -12.512 14.056 10.426 1.00 86.06 96 ASP A CA 1
ATOM 799 C C . ASP A 1 96 ? -10.980 14.219 10.443 1.00 86.06 96 ASP A C 1
ATOM 801 O O . ASP A 1 96 ? -10.438 14.767 11.391 1.00 86.06 96 ASP A O 1
ATOM 805 N N . GLN A 1 97 ? -10.303 13.834 9.358 1.00 86.88 97 GLN A N 1
ATOM 806 C CA . GLN A 1 97 ? -8.849 13.774 9.183 1.00 86.88 97 GLN A CA 1
ATOM 807 C C . GLN A 1 97 ? -8.161 12.585 9.859 1.00 86.88 97 GLN A C 1
ATOM 809 O O . GLN A 1 97 ? -6.943 12.483 9.712 1.00 86.88 97 GLN A O 1
ATOM 814 N N . SER A 1 98 ? -8.894 11.659 10.488 1.00 93.19 98 SER A N 1
ATOM 815 C CA . SER A 1 98 ? -8.298 10.412 10.971 1.00 93.19 98 SER A CA 1
ATOM 816 C C . SER A 1 98 ? -7.798 9.571 9.792 1.00 93.19 98 SER A C 1
ATOM 818 O O . SER A 1 98 ? -8.334 9.628 8.680 1.00 93.19 98 SER A O 1
ATOM 820 N N . LEU A 1 99 ? -6.720 8.820 9.997 1.00 95.31 99 LEU A N 1
ATOM 821 C CA . LEU A 1 99 ? -6.182 7.905 8.995 1.00 95.31 99 LEU A CA 1
ATOM 822 C C . LEU A 1 99 ? -6.571 6.476 9.372 1.00 95.31 99 LEU A C 1
ATOM 824 O O . LEU A 1 99 ? -6.104 5.960 10.382 1.00 95.31 99 LEU A O 1
ATOM 828 N N . PHE A 1 100 ? -7.375 5.830 8.536 1.00 95.69 100 PHE A N 1
ATOM 829 C CA . PHE A 1 100 ? -7.661 4.404 8.627 1.00 95.69 100 PHE A CA 1
ATOM 830 C C . PHE A 1 100 ? -6.722 3.627 7.707 1.00 95.69 100 PHE A C 1
ATOM 832 O O . PHE A 1 100 ? -6.544 3.980 6.539 1.00 95.69 100 PHE A O 1
ATOM 839 N N . VAL A 1 101 ? -6.118 2.563 8.222 1.00 97.19 101 VAL A N 1
ATOM 840 C CA . VAL A 1 101 ? -5.204 1.709 7.464 1.00 97.19 101 VAL A CA 1
ATOM 841 C C . VAL A 1 101 ? -5.550 0.247 7.670 1.00 97.19 101 VAL A C 1
ATOM 843 O O . VAL A 1 101 ? -5.993 -0.165 8.741 1.00 97.19 101 VAL A O 1
ATOM 846 N N . VAL A 1 102 ? -5.320 -0.548 6.633 1.00 97.31 102 VAL A N 1
ATOM 847 C CA . VAL A 1 102 ? -5.558 -1.991 6.654 1.00 97.31 102 VAL A CA 1
ATOM 848 C C . VAL A 1 102 ? -4.417 -2.701 5.944 1.00 97.31 102 VAL A C 1
ATOM 850 O O . VAL A 1 102 ? -3.955 -2.260 4.889 1.00 97.31 102 VAL A O 1
ATOM 853 N N . ALA A 1 103 ? -3.936 -3.783 6.541 1.00 97.75 103 ALA A N 1
ATOM 854 C CA . ALA A 1 103 ? -2.932 -4.652 5.953 1.00 97.75 103 ALA A CA 1
ATOM 855 C C . ALA A 1 103 ? -3.575 -5.994 5.613 1.00 97.75 103 ALA A C 1
ATOM 857 O O . ALA A 1 103 ? -4.250 -6.584 6.450 1.00 97.75 103 ALA A O 1
ATOM 858 N N . PHE A 1 104 ? -3.329 -6.464 4.395 1.00 97.75 104 PHE A N 1
ATOM 859 C CA . PHE A 1 104 ? -3.768 -7.759 3.897 1.00 97.75 104 PHE A CA 1
ATOM 860 C C . PHE A 1 104 ? -2.551 -8.621 3.588 1.00 97.75 104 PHE A C 1
ATOM 862 O O . PHE A 1 104 ? -1.637 -8.169 2.891 1.00 97.75 104 PHE A O 1
ATOM 869 N N . TRP A 1 105 ? -2.574 -9.868 4.043 1.00 98.06 105 TRP A N 1
ATOM 870 C CA . TRP A 1 105 ? -1.641 -10.914 3.640 1.00 98.06 105 TRP A CA 1
ATOM 871 C C . TRP A 1 105 ? -2.411 -11.993 2.891 1.00 98.06 105 TRP A C 1
ATOM 873 O O . TRP A 1 105 ? -3.271 -12.657 3.460 1.00 98.06 105 TRP A O 1
ATOM 883 N N . HIS A 1 106 ? -2.103 -12.159 1.610 1.00 96.44 106 HIS A N 1
ATOM 884 C CA . HIS A 1 106 ? -2.791 -13.060 0.687 1.00 96.44 106 HIS A CA 1
ATOM 885 C C . HIS A 1 106 ? -2.279 -14.488 0.886 1.00 96.44 106 HIS A C 1
ATOM 887 O O . HIS A 1 106 ? -1.269 -14.903 0.304 1.00 96.44 106 HIS A O 1
ATOM 893 N N . VAL A 1 107 ? -2.950 -15.215 1.778 1.00 96.31 107 VAL A N 1
ATOM 894 C CA . VAL A 1 107 ? -2.602 -16.569 2.219 1.00 96.31 107 VAL A CA 1
ATOM 895 C C . VAL A 1 107 ? -3.854 -17.432 2.316 1.00 96.31 107 VAL A C 1
ATOM 897 O O . VAL A 1 107 ? -4.943 -16.938 2.601 1.00 96.31 107 VAL A O 1
ATOM 900 N N . GLU A 1 108 ? -3.691 -18.735 2.108 1.00 96.06 108 GLU A N 1
ATOM 901 C CA . GLU A 1 108 ? -4.769 -19.701 2.311 1.00 96.06 108 GLU A CA 1
ATOM 902 C C . GLU A 1 108 ? -5.108 -19.807 3.801 1.00 96.06 108 GLU A C 1
ATOM 904 O O . GLU A 1 108 ? -4.245 -20.112 4.628 1.00 96.06 108 GLU A O 1
ATOM 909 N N . CYS A 1 109 ? -6.363 -19.537 4.147 1.00 96.25 109 CYS A N 1
ATOM 910 C CA . CYS A 1 109 ? -6.874 -19.643 5.507 1.00 96.25 109 CYS A CA 1
ATOM 911 C C . CYS A 1 109 ? -8.375 -19.976 5.495 1.00 96.25 109 CYS A C 1
ATOM 913 O O . CYS A 1 109 ? -9.023 -19.958 4.451 1.00 96.25 109 CYS A O 1
ATOM 915 N N . VAL A 1 110 ? -8.934 -20.335 6.653 1.00 97.25 110 VAL A N 1
ATOM 916 C CA . VAL A 1 110 ? -10.363 -20.663 6.774 1.00 97.25 110 VAL A CA 1
ATOM 917 C C . VAL A 1 110 ? -11.142 -19.389 7.087 1.00 97.25 110 VAL A C 1
ATOM 919 O O . VAL A 1 110 ? -10.935 -18.792 8.143 1.00 97.25 110 VAL A O 1
ATOM 922 N N . VAL A 1 111 ? -12.032 -18.975 6.184 1.00 97.38 111 VAL A N 1
ATOM 923 C CA . VAL A 1 111 ? -12.844 -17.754 6.325 1.00 97.38 111 VAL A CA 1
ATOM 924 C C . VAL A 1 111 ? -13.571 -17.724 7.672 1.00 97.38 111 VAL A C 1
ATOM 926 O O . VAL A 1 111 ? -14.122 -18.732 8.119 1.00 97.38 111 VAL A O 1
ATOM 929 N N . GLY A 1 112 ? -13.554 -16.562 8.324 1.00 95.88 112 GLY A N 1
ATOM 930 C CA . GLY A 1 112 ? -14.170 -16.337 9.631 1.00 95.88 112 GLY A CA 1
ATOM 931 C C . GLY A 1 112 ? -13.341 -16.833 10.818 1.00 95.88 112 GLY A C 1
ATOM 932 O O . GLY A 1 112 ? -13.795 -16.727 11.955 1.00 95.88 112 GLY A O 1
ATOM 933 N N . THR A 1 113 ? -12.140 -17.375 10.589 1.00 96.75 113 THR A N 1
ATOM 934 C CA . THR A 1 113 ? -11.217 -17.684 11.688 1.00 96.75 113 THR A CA 1
ATOM 935 C C . THR A 1 113 ? -10.461 -16.448 12.149 1.00 96.75 113 THR A C 1
ATOM 937 O O . THR A 1 113 ? -10.115 -15.564 11.366 1.00 96.75 113 THR A O 1
ATOM 940 N N . GLU A 1 114 ? -10.176 -16.427 13.445 1.00 96.88 114 GLU A N 1
ATOM 941 C CA . GLU A 1 114 ? -9.394 -15.396 14.107 1.00 96.88 114 GLU A CA 1
ATOM 942 C C . GLU A 1 114 ? -8.116 -16.013 14.676 1.00 96.88 114 GLU A C 1
ATOM 944 O O . GLU A 1 114 ? -8.131 -17.100 15.259 1.00 96.88 114 GLU A O 1
ATOM 949 N N . ILE A 1 115 ? -6.999 -15.311 14.508 1.00 95.31 115 ILE A N 1
ATOM 950 C CA . ILE A 1 115 ? -5.696 -15.696 15.043 1.00 95.31 115 ILE A CA 1
ATOM 951 C C . ILE A 1 115 ? -5.276 -14.626 16.043 1.00 95.31 115 ILE A C 1
ATOM 953 O O . ILE A 1 115 ? -4.889 -13.518 15.664 1.00 95.31 115 ILE A O 1
ATOM 957 N N . THR A 1 116 ? -5.342 -14.964 17.328 1.00 95.81 116 THR A N 1
ATOM 958 C CA . THR A 1 116 ? -4.803 -14.127 18.402 1.00 95.81 116 THR A CA 1
ATOM 959 C C . THR A 1 116 ? -3.284 -14.149 18.348 1.00 95.81 116 THR A C 1
ATOM 961 O O . THR A 1 116 ? -2.673 -15.213 18.432 1.00 95.81 116 THR A O 1
ATOM 964 N N . THR A 1 117 ? -2.677 -12.974 18.240 1.00 94.12 117 THR A N 1
ATOM 965 C CA . THR A 1 117 ? -1.227 -12.834 18.086 1.00 94.12 117 THR A CA 1
ATOM 966 C C . THR A 1 117 ? -0.540 -12.457 19.395 1.00 94.12 117 THR A C 1
ATOM 968 O O . THR A 1 117 ? -1.179 -12.014 20.352 1.00 94.12 117 THR A O 1
ATOM 971 N N . SER A 1 118 ? 0.784 -12.611 19.447 1.00 93.75 118 SER A N 1
ATOM 972 C CA . SER A 1 118 ? 1.589 -12.177 20.597 1.00 93.75 118 SER A CA 1
ATOM 973 C C . SER A 1 118 ? 1.732 -10.652 20.707 1.00 93.75 118 SER A C 1
ATOM 975 O O . SER A 1 118 ? 2.054 -10.134 21.783 1.00 93.75 118 SER A O 1
ATOM 977 N N . ALA A 1 119 ? 1.476 -9.924 19.615 1.00 91.19 119 ALA A N 1
ATOM 978 C CA . ALA A 1 119 ? 1.454 -8.469 19.593 1.00 91.19 119 ALA A CA 1
ATOM 979 C C . ALA A 1 119 ? 0.291 -7.934 20.432 1.00 91.19 119 ALA A C 1
ATOM 981 O O . ALA A 1 119 ? -0.793 -8.514 20.438 1.00 91.19 119 ALA A O 1
ATOM 982 N N . LYS A 1 120 ? 0.492 -6.791 21.096 1.00 89.69 120 LYS A N 1
ATOM 983 C CA . LYS A 1 120 ? -0.524 -6.174 21.956 1.00 89.69 120 LYS A CA 1
ATOM 984 C C . LYS A 1 120 ? -0.761 -4.713 21.615 1.00 89.69 120 LYS A C 1
ATOM 986 O O . LYS A 1 120 ? 0.190 -3.981 21.345 1.00 89.69 120 LYS A O 1
ATOM 991 N N . TYR A 1 121 ? -2.019 -4.297 21.682 1.00 82.12 121 TYR A N 1
ATOM 992 C CA . TYR A 1 121 ? -2.424 -2.898 21.690 1.00 82.12 121 TYR A CA 1
ATOM 993 C C . TYR A 1 121 ? -1.855 -2.177 22.923 1.00 82.12 121 TYR A C 1
ATOM 995 O O . TYR A 1 121 ? -1.437 -2.798 23.903 1.00 82.12 121 TYR A O 1
ATOM 1003 N N . GLY A 1 122 ? -1.885 -0.841 22.914 1.00 80.44 122 GLY A N 1
ATOM 1004 C CA . GLY A 1 122 ? -1.427 -0.030 24.050 1.00 80.44 122 GLY A CA 1
ATOM 1005 C C . GLY A 1 122 ? -2.206 -0.273 25.352 1.00 80.44 122 GLY A C 1
ATOM 1006 O O . GLY A 1 122 ? -1.681 -0.018 26.432 1.00 80.44 122 GLY A O 1
ATOM 1007 N N . ASN A 1 123 ? -3.429 -0.803 25.262 1.00 83.25 123 ASN A N 1
ATOM 1008 C CA . ASN A 1 123 ? -4.246 -1.205 26.410 1.00 83.25 123 ASN A CA 1
ATOM 1009 C C . ASN A 1 123 ? -3.910 -2.619 26.941 1.00 83.25 123 ASN A C 1
ATOM 1011 O O . ASN A 1 123 ? -4.459 -3.027 27.960 1.00 83.25 123 ASN A O 1
ATOM 1015 N N . GLY A 1 124 ? -3.001 -3.351 26.286 1.00 87.00 124 GLY A N 1
ATOM 1016 C CA . GLY A 1 124 ? -2.570 -4.695 26.671 1.00 87.00 124 GLY A CA 1
ATOM 1017 C C . GLY A 1 124 ? -3.340 -5.846 26.016 1.00 87.00 124 GLY A C 1
ATOM 1018 O O . GLY A 1 124 ? -2.904 -6.994 26.163 1.00 87.00 124 GLY A O 1
ATOM 1019 N N . ASP A 1 125 ? -4.416 -5.563 25.278 1.00 88.88 125 ASP A N 1
ATOM 1020 C CA . ASP A 1 125 ? -5.175 -6.578 24.543 1.00 88.88 125 ASP A CA 1
ATOM 1021 C C . ASP A 1 125 ? -4.355 -7.110 23.362 1.00 88.88 125 ASP A C 1
ATOM 1023 O O . ASP A 1 125 ? -3.609 -6.346 22.742 1.00 88.88 125 ASP A O 1
ATOM 1027 N N . PRO A 1 126 ? -4.447 -8.408 23.029 1.00 88.88 126 PRO A N 1
ATOM 1028 C CA . PRO A 1 126 ? -3.738 -8.955 21.885 1.00 88.88 126 PRO A CA 1
ATOM 1029 C C . PRO A 1 126 ? -4.340 -8.456 20.568 1.00 88.88 126 PRO A C 1
ATOM 1031 O O . PRO A 1 126 ? -5.550 -8.273 20.445 1.00 88.88 126 PRO A O 1
ATOM 1034 N N . PHE A 1 127 ? -3.494 -8.292 19.557 1.00 90.75 127 PHE A N 1
ATOM 1035 C CA . PHE A 1 127 ? -3.963 -8.087 18.192 1.00 90.75 127 PHE A CA 1
ATOM 1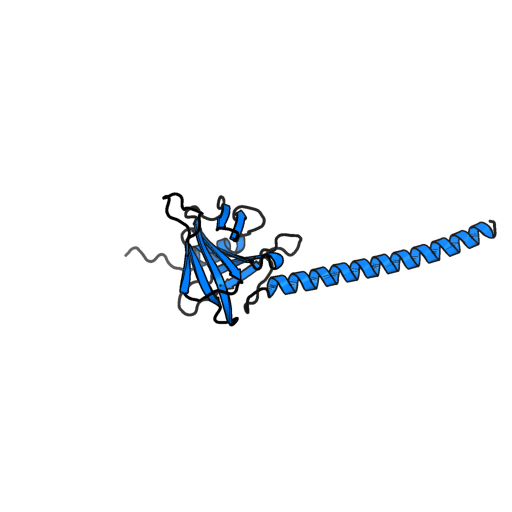036 C C . PHE A 1 127 ? -4.524 -9.386 17.621 1.00 90.75 127 PHE A C 1
ATOM 1038 O O . PHE A 1 127 ? -3.967 -10.464 17.847 1.00 90.75 127 PHE A O 1
ATOM 1045 N N . VAL A 1 128 ? -5.580 -9.259 16.824 1.00 93.88 128 VAL A N 1
ATOM 1046 C CA . VAL A 1 128 ? -6.223 -10.370 16.123 1.00 93.88 128 VAL A CA 1
ATOM 1047 C C . VAL A 1 128 ? -6.041 -10.183 14.620 1.00 93.88 128 VAL A C 1
ATOM 1049 O O . VAL A 1 128 ? -6.285 -9.098 14.084 1.00 93.88 128 VAL A O 1
ATOM 1052 N N . LEU A 1 129 ? -5.597 -11.241 13.944 1.00 96.69 129 LEU A N 1
ATOM 1053 C CA . LEU A 1 129 ? -5.694 -11.350 12.491 1.00 96.69 129 LEU A CA 1
ATOM 1054 C C . LEU A 1 129 ? -6.989 -12.079 12.156 1.00 96.69 129 LEU A C 1
ATOM 1056 O O . LEU A 1 129 ? -7.257 -13.140 12.716 1.00 96.69 129 LEU A O 1
ATOM 1060 N N . THR A 1 130 ? -7.775 -11.529 11.240 1.00 97.62 130 THR A N 1
ATOM 1061 C CA . THR A 1 130 ? -9.014 -12.167 10.772 1.00 97.62 130 THR A CA 1
ATOM 1062 C C . THR A 1 130 ? -8.783 -12.756 9.390 1.00 97.62 130 THR A C 1
ATOM 1064 O O . THR A 1 130 ? -8.194 -12.088 8.542 1.00 97.62 130 THR A O 1
ATOM 1067 N N . CYS A 1 131 ? -9.223 -13.991 9.162 1.00 98.00 131 CYS A N 1
ATOM 1068 C CA . CYS A 1 131 ? -9.255 -14.581 7.831 1.00 98.00 131 CYS A CA 1
ATOM 1069 C C . CYS A 1 131 ? -10.570 -14.256 7.129 1.00 98.00 131 CYS A C 1
ATOM 1071 O O . CYS A 1 131 ? -11.649 -14.493 7.677 1.00 98.00 131 CYS A O 1
ATOM 1073 N N . ASP A 1 132 ? -10.475 -13.785 5.896 1.00 97.38 132 ASP A N 1
ATOM 1074 C CA . ASP A 1 132 ? -11.623 -13.444 5.067 1.00 97.38 132 ASP A CA 1
ATOM 1075 C C . ASP A 1 132 ? -11.331 -13.776 3.594 1.00 97.38 132 ASP A C 1
ATOM 1077 O O . ASP A 1 132 ? -10.223 -14.204 3.253 1.00 97.38 132 ASP A O 1
ATOM 1081 N N . GLU A 1 133 ? -12.332 -13.636 2.733 1.00 96.50 133 GLU A N 1
ATOM 1082 C CA . GLU A 1 133 ? -12.251 -13.924 1.304 1.00 96.50 133 GLU A CA 1
ATOM 1083 C C . GLU A 1 133 ? -12.498 -12.666 0.472 1.00 96.50 133 GLU A C 1
ATOM 1085 O O . GLU A 1 133 ? -13.483 -11.949 0.646 1.00 96.50 133 GLU A O 1
ATOM 1090 N N . ASP A 1 134 ? -11.624 -12.429 -0.503 1.00 93.12 134 ASP A N 1
ATOM 1091 C CA . ASP A 1 134 ? -11.898 -11.463 -1.555 1.00 93.12 134 ASP A CA 1
ATOM 1092 C C . ASP A 1 134 ? -12.905 -12.092 -2.524 1.00 93.12 134 ASP A C 1
ATOM 1094 O O . ASP A 1 134 ? -12.540 -12.906 -3.373 1.00 93.12 134 ASP A O 1
ATOM 1098 N N . ALA A 1 135 ? -14.180 -11.726 -2.387 1.00 88.44 135 ALA A N 1
ATOM 1099 C CA . ALA A 1 135 ? -15.267 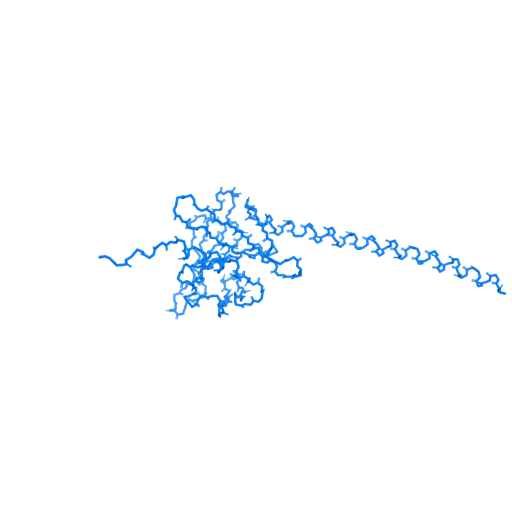-12.279 -3.194 1.00 88.44 135 ALA A CA 1
ATOM 1100 C C . ALA A 1 135 ? -15.080 -12.060 -4.706 1.00 88.44 135 ALA A C 1
ATOM 1102 O O . ALA A 1 135 ? -15.619 -12.816 -5.517 1.00 88.44 135 ALA A O 1
ATOM 1103 N N . GLU A 1 136 ? -14.334 -11.030 -5.115 1.00 89.12 136 GLU A N 1
ATOM 1104 C CA . GLU A 1 136 ? -14.054 -10.812 -6.526 1.00 89.12 136 GLU A CA 1
ATOM 1105 C C . GLU A 1 136 ? -12.978 -11.785 -7.019 1.00 89.12 136 GLU A C 1
ATOM 1107 O O . GLU A 1 136 ? -13.109 -12.346 -8.111 1.00 89.12 136 GLU A O 1
ATOM 1112 N N . LEU A 1 137 ? -11.910 -11.981 -6.253 1.00 91.50 137 LEU A N 1
ATOM 1113 C CA . LEU A 1 137 ? -10.764 -12.798 -6.654 1.00 91.50 137 LEU A CA 1
ATOM 1114 C C . LEU A 1 137 ? -10.920 -14.287 -6.317 1.00 91.50 137 LEU A C 1
ATOM 1116 O O . LEU A 1 137 ? -10.225 -15.106 -6.917 1.00 91.50 137 LEU A O 1
ATOM 1120 N N . GLY A 1 138 ? -11.822 -14.641 -5.399 1.00 93.12 138 GLY A N 1
ATOM 1121 C CA . GLY A 1 138 ? -11.975 -15.998 -4.867 1.00 93.12 138 GLY A CA 1
ATOM 1122 C C . GLY A 1 138 ? -10.749 -16.461 -4.076 1.00 93.12 138 GLY A C 1
ATOM 1123 O O . GLY A 1 138 ? -10.400 -17.641 -4.099 1.00 93.12 138 GLY A O 1
ATOM 1124 N N . THR A 1 139 ? -10.030 -15.524 -3.455 1.00 94.50 139 THR A N 1
ATOM 1125 C CA . THR A 1 139 ? -8.797 -15.787 -2.701 1.00 94.50 139 THR A CA 1
ATOM 1126 C C . THR A 1 139 ? -8.953 -15.343 -1.262 1.00 94.50 139 THR A C 1
ATOM 1128 O O . THR A 1 139 ? -9.491 -14.268 -1.004 1.00 94.50 139 THR A O 1
ATOM 1131 N N . THR A 1 140 ? -8.417 -16.120 -0.327 1.00 97.50 140 THR A N 1
ATOM 1132 C CA . THR A 1 140 ? -8.432 -15.757 1.090 1.00 97.50 140 THR A CA 1
ATOM 1133 C C . THR A 1 140 ? -7.248 -14.876 1.473 1.00 97.50 140 THR A C 1
ATOM 1135 O O . THR A 1 140 ? -6.191 -14.886 0.831 1.00 97.50 140 THR A O 1
ATOM 1138 N N . TYR A 1 141 ? -7.414 -14.125 2.554 1.00 97.44 141 TYR A N 1
ATOM 1139 C CA . TYR A 1 141 ? -6.367 -13.305 3.141 1.00 97.44 141 TYR A CA 1
ATOM 1140 C C . TYR A 1 141 ? -6.516 -13.223 4.659 1.00 97.44 141 TYR A C 1
ATOM 1142 O O . TYR A 1 141 ? -7.612 -13.330 5.202 1.00 97.44 141 TYR A O 1
ATOM 1150 N N . LEU A 1 142 ? -5.404 -12.961 5.342 1.00 98.00 142 LEU A N 1
ATOM 1151 C CA . LEU A 1 142 ? -5.413 -12.458 6.712 1.00 98.00 142 LEU A CA 1
ATOM 1152 C C . LEU A 1 142 ? -5.423 -10.934 6.688 1.00 98.00 142 LEU A C 1
ATOM 1154 O O . LEU A 1 142 ? -4.699 -10.324 5.898 1.00 98.00 142 LEU A O 1
ATOM 1158 N N . THR A 1 143 ? -6.208 -10.319 7.565 1.00 97.38 143 THR A N 1
ATOM 1159 C CA . THR A 1 143 ? -6.328 -8.865 7.658 1.00 97.38 143 THR A CA 1
ATOM 1160 C C . THR A 1 143 ? -6.223 -8.355 9.087 1.00 97.38 143 THR A C 1
ATOM 1162 O O . THR A 1 143 ? -6.567 -9.043 10.051 1.00 97.38 143 THR A O 1
ATOM 1165 N N . THR A 1 144 ? -5.737 -7.124 9.213 1.00 95.62 144 THR A N 1
ATOM 1166 C CA . THR A 1 144 ? -5.786 -6.337 10.443 1.00 95.62 144 THR A CA 1
ATOM 1167 C C . THR A 1 144 ? -5.811 -4.849 10.111 1.00 95.62 144 THR A C 1
ATOM 1169 O O . THR A 1 144 ? -5.389 -4.430 9.028 1.00 95.62 144 THR A O 1
ATOM 1172 N N . THR A 1 145 ? -6.294 -4.039 11.046 1.00 94.81 145 THR A N 1
ATOM 1173 C CA . THR A 1 145 ? -6.542 -2.610 10.841 1.00 94.81 145 THR A CA 1
ATOM 1174 C C . THR A 1 145 ? -5.924 -1.771 11.948 1.00 94.81 145 THR A C 1
ATOM 1176 O O . THR A 1 145 ? -5.832 -2.212 13.094 1.00 94.81 145 THR A O 1
ATOM 1179 N N . ALA A 1 146 ? -5.589 -0.525 11.630 1.00 93.25 146 ALA A N 1
ATOM 1180 C CA . ALA A 1 146 ? -5.258 0.492 12.617 1.00 93.25 146 ALA A CA 1
ATOM 1181 C C . ALA A 1 146 ? -5.896 1.834 12.236 1.00 93.25 146 ALA A C 1
ATOM 1183 O O . ALA A 1 146 ? -6.116 2.120 11.058 1.00 93.25 146 ALA A O 1
ATOM 1184 N N . THR A 1 147 ? -6.163 2.662 13.244 1.00 94.75 147 THR A N 1
ATOM 1185 C CA . THR A 1 147 ? -6.683 4.021 13.063 1.00 94.75 147 THR A CA 1
ATOM 1186 C C . THR A 1 147 ? -5.783 5.006 13.794 1.00 94.75 147 THR A C 1
ATOM 1188 O O . THR A 1 147 ? -5.436 4.796 14.956 1.00 94.75 147 THR A O 1
ATOM 1191 N N . PHE A 1 148 ? -5.412 6.087 13.113 1.00 94.56 148 PHE A N 1
ATOM 1192 C CA . PHE A 1 148 ? -4.645 7.194 13.672 1.00 94.56 148 PHE A CA 1
ATOM 1193 C C . PHE A 1 148 ? -5.525 8.440 13.721 1.00 94.56 148 PHE A C 1
ATOM 1195 O O . PHE A 1 148 ? -5.748 9.102 12.706 1.00 94.56 148 PHE A O 1
ATOM 1202 N N . GLU A 1 149 ? -6.016 8.768 14.914 1.00 92.94 149 GLU A N 1
ATOM 1203 C CA . GLU A 1 149 ? -6.944 9.886 15.138 1.00 92.94 149 GLU A CA 1
ATOM 1204 C C . GLU A 1 149 ? -6.333 11.253 14.794 1.00 92.94 149 GLU A C 1
ATOM 1206 O O . GLU A 1 149 ? -7.021 12.150 14.317 1.00 92.94 149 GLU A O 1
ATOM 1211 N N . SER A 1 150 ? -5.017 11.414 14.969 1.00 89.12 150 SER A N 1
ATOM 1212 C CA . SER A 1 150 ? -4.285 12.636 14.604 1.00 89.12 150 SER A CA 1
ATOM 1213 C C . SER A 1 150 ? -4.023 12.781 13.095 1.00 89.12 150 SER A C 1
ATOM 1215 O O . SER A 1 150 ? -3.423 13.769 12.662 1.00 89.12 150 SER A O 1
ATOM 1217 N N . GLY A 1 151 ? -4.467 11.817 12.284 1.00 90.88 151 GLY A N 1
ATOM 1218 C CA . GLY A 1 151 ? -4.258 11.783 10.841 1.00 90.88 151 GLY A CA 1
ATOM 1219 C C . GLY A 1 151 ? -2.898 11.225 10.429 1.00 90.88 151 GLY A C 1
ATOM 1220 O O . GLY A 1 151 ? -2.258 10.489 11.171 1.00 90.88 151 GLY A O 1
ATOM 1221 N N . TYR A 1 152 ? -2.464 11.533 9.203 1.00 90.62 152 TYR A N 1
ATOM 1222 C CA . TYR A 1 152 ? -1.353 10.816 8.559 1.00 90.62 152 TYR A CA 1
ATOM 1223 C C . TYR A 1 152 ? 0.051 11.371 8.840 1.00 90.62 152 TYR A C 1
ATOM 1225 O O . TYR A 1 152 ? 1.020 10.643 8.664 1.00 90.62 152 TYR A O 1
ATOM 1233 N N . ARG A 1 153 ? 0.192 12.641 9.249 1.00 91.38 153 ARG A N 1
ATOM 1234 C CA . ARG A 1 153 ? 1.495 13.347 9.258 1.00 91.38 153 ARG A CA 1
ATOM 1235 C C . ARG A 1 153 ? 2.553 12.702 10.154 1.00 91.38 153 ARG A C 1
ATOM 1237 O O . ARG A 1 153 ? 3.718 12.704 9.781 1.00 91.38 153 ARG A O 1
ATOM 1244 N N . ASP A 1 154 ? 2.124 12.127 11.272 1.00 90.69 154 ASP A N 1
ATOM 1245 C CA . ASP A 1 154 ? 2.985 11.430 12.234 1.00 90.69 154 ASP A CA 1
ATOM 1246 C C . ASP A 1 154 ? 2.599 9.944 12.369 1.00 90.69 154 ASP A C 1
ATOM 1248 O O . ASP A 1 154 ? 3.013 9.265 13.307 1.00 90.69 154 ASP A O 1
ATOM 1252 N N . ALA A 1 155 ? 1.769 9.428 11.453 1.00 94.31 155 ALA A N 1
ATOM 1253 C CA . ALA A 1 155 ? 1.281 8.058 11.520 1.00 94.31 155 ALA A CA 1
ATOM 1254 C C . ALA A 1 155 ? 2.354 7.076 11.043 1.00 94.31 155 ALA A C 1
ATOM 1256 O O . ALA A 1 155 ? 2.696 7.006 9.857 1.00 94.31 155 ALA A O 1
ATOM 1257 N N . GLU A 1 156 ? 2.843 6.267 11.976 1.00 95.31 156 GLU A N 1
ATOM 1258 C CA . GLU A 1 156 ? 3.724 5.142 11.699 1.00 95.31 156 GLU A CA 1
ATOM 1259 C C . GLU A 1 156 ? 3.087 3.841 12.179 1.00 95.31 156 GLU A C 1
ATOM 1261 O O . GLU A 1 156 ? 2.611 3.742 13.309 1.00 95.31 156 GLU A O 1
ATOM 1266 N N . TRP A 1 157 ? 3.126 2.817 11.329 1.00 94.81 157 TRP A N 1
ATOM 1267 C CA . TRP A 1 157 ? 2.683 1.474 11.669 1.00 94.81 157 TRP A CA 1
ATOM 1268 C C . TRP A 1 157 ? 3.830 0.488 11.486 1.00 94.81 157 TRP A C 1
ATOM 1270 O O . TRP A 1 157 ? 4.147 0.066 10.374 1.00 94.81 157 TRP A O 1
ATOM 1280 N N . ARG A 1 158 ? 4.479 0.142 12.600 1.00 95.06 158 ARG A N 1
ATOM 1281 C CA . ARG A 1 158 ? 5.613 -0.786 12.641 1.00 95.06 158 ARG A CA 1
ATOM 1282 C C . ARG A 1 158 ? 5.309 -1.901 13.626 1.00 95.06 158 ARG A C 1
ATOM 1284 O O . ARG A 1 158 ? 5.523 -1.740 14.822 1.00 95.06 158 ARG A O 1
ATOM 1291 N N . GLN A 1 159 ? 4.772 -3.007 13.128 1.00 94.50 159 GLN A N 1
ATOM 1292 C CA . GLN A 1 159 ? 4.293 -4.096 13.972 1.00 94.50 159 GLN A CA 1
ATOM 1293 C C . GLN A 1 159 ? 4.545 -5.449 13.309 1.00 94.50 159 GLN A C 1
ATOM 1295 O O . GLN A 1 159 ? 4.369 -5.607 12.102 1.00 94.50 159 GLN A O 1
ATOM 1300 N N . ASN A 1 160 ? 4.944 -6.424 14.123 1.00 95.19 160 ASN A N 1
ATOM 1301 C CA . ASN A 1 160 ? 5.006 -7.829 13.744 1.00 95.19 160 ASN A CA 1
ATOM 1302 C C . ASN A 1 160 ? 3.862 -8.580 14.425 1.00 95.19 160 ASN A C 1
ATOM 1304 O O . ASN A 1 160 ? 3.768 -8.546 15.652 1.00 95.19 160 ASN A O 1
ATOM 1308 N N . PHE A 1 161 ? 3.042 -9.263 13.639 1.00 95.06 161 PHE A N 1
ATOM 1309 C CA . PHE A 1 161 ? 1.956 -10.120 14.092 1.00 95.06 161 PHE A CA 1
ATOM 1310 C C . PHE A 1 161 ? 2.370 -11.582 13.883 1.00 95.06 161 PHE A C 1
ATOM 1312 O O . PHE A 1 161 ? 1.911 -12.236 12.958 1.00 95.06 161 PHE A O 1
ATOM 1319 N N . ASP A 1 162 ? 3.324 -12.072 14.680 1.00 95.25 162 ASP A N 1
ATOM 1320 C CA . ASP A 1 162 ? 3.822 -13.462 14.631 1.00 95.25 162 ASP A CA 1
ATOM 1321 C C . ASP A 1 162 ? 4.338 -13.942 13.258 1.00 95.25 162 ASP A C 1
ATOM 1323 O O . ASP A 1 162 ? 4.176 -15.095 12.868 1.00 95.25 162 ASP A O 1
ATOM 1327 N N . GLY A 1 163 ? 5.012 -13.054 12.527 1.00 94.44 163 GLY A N 1
ATOM 1328 C CA . GLY A 1 163 ? 5.573 -13.309 11.196 1.00 94.44 163 GLY A CA 1
ATOM 1329 C C . GLY A 1 163 ? 4.947 -12.432 10.114 1.00 94.44 163 GLY A C 1
ATOM 1330 O O . GLY A 1 163 ? 5.575 -12.182 9.086 1.00 94.44 163 GLY A O 1
ATOM 1331 N N . PHE A 1 164 ? 3.761 -11.883 10.373 1.00 96.12 164 PHE A N 1
ATOM 1332 C CA . PHE A 1 164 ? 3.080 -10.953 9.481 1.00 96.12 164 PHE A CA 1
ATOM 1333 C C . PHE A 1 164 ? 3.491 -9.511 9.812 1.00 96.12 164 PHE A C 1
ATOM 1335 O O . PHE A 1 164 ? 3.030 -8.913 10.782 1.00 96.12 164 PHE A O 1
ATOM 1342 N N . TRP A 1 165 ? 4.414 -8.949 9.027 1.00 95.88 165 TRP A N 1
ATOM 1343 C CA . TRP A 1 165 ? 5.004 -7.630 9.292 1.00 95.88 165 TRP A CA 1
ATOM 1344 C C . TRP A 1 165 ? 4.324 -6.485 8.536 1.00 95.88 165 TRP A C 1
ATOM 1346 O O . TRP A 1 165 ? 4.191 -6.522 7.306 1.00 95.88 165 TRP A O 1
ATOM 1356 N N . VAL A 1 166 ? 4.042 -5.404 9.265 1.00 96.06 166 VAL A N 1
ATOM 1357 C CA . VAL A 1 166 ? 3.753 -4.070 8.724 1.00 96.06 166 VAL A CA 1
ATOM 1358 C C . VAL A 1 166 ? 4.881 -3.116 9.112 1.00 96.06 166 VAL A C 1
ATOM 1360 O O . VAL A 1 166 ? 5.330 -3.102 10.257 1.00 96.06 166 VAL A O 1
ATOM 1363 N N . ASN A 1 167 ? 5.362 -2.333 8.147 1.00 95.38 167 ASN A N 1
ATOM 1364 C CA . ASN A 1 167 ? 6.378 -1.304 8.356 1.00 95.38 167 ASN A CA 1
ATOM 1365 C C . ASN A 1 167 ? 6.116 -0.136 7.404 1.00 95.38 167 ASN A C 1
ATOM 1367 O O . ASN A 1 167 ? 6.706 -0.045 6.326 1.00 95.38 167 ASN A O 1
ATOM 1371 N N . GLU A 1 168 ? 5.189 0.730 7.795 1.00 95.56 168 GLU A N 1
ATOM 1372 C CA . GLU A 1 168 ? 4.796 1.904 7.027 1.00 95.56 168 GLU A CA 1
ATOM 1373 C C . GLU A 1 168 ? 4.992 3.182 7.836 1.00 95.56 168 GLU A C 1
ATOM 1375 O O . GLU A 1 168 ? 4.726 3.239 9.036 1.00 95.56 168 GLU A O 1
ATOM 1380 N N . ASN A 1 169 ? 5.427 4.230 7.144 1.00 94.94 169 ASN A N 1
ATOM 1381 C CA . ASN A 1 169 ? 5.390 5.601 7.631 1.00 94.94 169 ASN A CA 1
ATOM 1382 C C . ASN A 1 169 ? 4.527 6.401 6.650 1.00 94.94 169 ASN A C 1
ATOM 1384 O O . ASN A 1 169 ? 4.972 6.707 5.541 1.00 94.94 169 ASN A O 1
ATOM 1388 N N . PHE A 1 170 ? 3.297 6.704 7.064 1.00 94.75 170 PHE A N 1
ATOM 1389 C CA . PHE A 1 170 ? 2.290 7.392 6.254 1.00 94.75 170 PHE A CA 1
ATOM 1390 C C . PHE A 1 170 ? 2.501 8.911 6.198 1.00 94.75 170 PHE A C 1
ATOM 1392 O O . PHE A 1 170 ? 1.933 9.572 5.333 1.00 94.75 170 PHE A O 1
ATOM 1399 N N . GLY A 1 171 ? 3.334 9.464 7.081 1.00 91.94 171 GLY A N 1
ATOM 1400 C CA . GLY A 1 171 ? 3.774 10.859 7.032 1.00 91.94 171 GLY A CA 1
ATOM 1401 C C . GLY A 1 171 ? 4.942 11.100 6.073 1.00 91.94 171 GLY A C 1
ATOM 1402 O O . GLY A 1 171 ? 5.267 12.244 5.751 1.00 91.94 171 GLY A O 1
ATOM 1403 N N . GLY A 1 172 ? 5.598 10.027 5.628 1.00 87.69 172 GLY A N 1
ATOM 1404 C CA . GLY A 1 172 ? 6.750 10.076 4.741 1.00 87.69 172 GLY A CA 1
ATOM 1405 C C . GLY A 1 172 ? 6.387 10.330 3.277 1.00 87.69 172 GLY A C 1
ATOM 1406 O O . GLY A 1 172 ? 5.255 10.153 2.842 1.00 87.69 172 GLY A O 1
ATOM 1407 N N . TYR A 1 173 ? 7.404 10.651 2.473 1.00 85.25 173 TYR A N 1
ATOM 1408 C CA . TYR A 1 173 ? 7.260 10.983 1.045 1.00 85.25 173 TYR A CA 1
ATOM 1409 C C . TYR A 1 173 ? 6.642 9.873 0.180 1.00 85.25 173 TYR A C 1
ATOM 1411 O O . TYR A 1 173 ? 6.236 10.130 -0.946 1.00 85.25 173 TYR A O 1
ATOM 1419 N N . LYS A 1 174 ? 6.607 8.628 0.670 1.00 88.44 174 LYS A N 1
ATOM 1420 C CA . LYS A 1 174 ? 6.062 7.496 -0.087 1.00 88.44 174 LYS A CA 1
ATOM 1421 C C . LYS A 1 174 ? 4.539 7.532 -0.163 1.00 88.44 174 LYS A C 1
ATOM 1423 O O . LYS A 1 174 ? 3.993 6.948 -1.088 1.00 88.44 174 LYS A O 1
ATOM 1428 N N . TRP A 1 175 ? 3.860 8.169 0.785 1.00 91.75 175 TRP A N 1
ATOM 1429 C CA . TRP A 1 175 ? 2.402 8.219 0.845 1.00 91.75 175 TRP A CA 1
ATOM 1430 C C . TRP A 1 175 ? 1.935 9.661 0.639 1.00 91.75 175 TRP A C 1
ATOM 1432 O O . TRP A 1 175 ? 1.954 10.461 1.571 1.00 91.75 175 TRP A O 1
ATOM 1442 N N . ASP A 1 176 ? 1.515 10.010 -0.580 1.00 91.81 176 ASP A N 1
ATOM 1443 C CA . ASP A 1 176 ? 1.054 11.371 -0.865 1.00 91.81 176 ASP A CA 1
ATOM 1444 C C . ASP A 1 176 ? -0.469 11.495 -0.723 1.00 91.81 176 ASP A C 1
ATOM 1446 O O . ASP A 1 176 ? -1.243 11.140 -1.608 1.00 91.81 176 ASP A O 1
ATOM 1450 N N . PHE A 1 177 ? -0.937 12.062 0.384 1.00 91.69 177 PHE A N 1
ATOM 1451 C CA . PHE A 1 177 ? -2.367 12.305 0.596 1.00 91.69 177 PHE A CA 1
ATOM 1452 C C . PHE A 1 177 ? -2.876 13.609 -0.042 1.00 91.69 177 PHE A C 1
ATOM 1454 O O . PHE A 1 177 ? -4.031 13.977 0.183 1.00 91.69 177 PHE A O 1
ATOM 1461 N N . SER A 1 178 ? -2.065 14.327 -0.829 1.00 90.06 178 SER A N 1
ATOM 1462 C CA . SER A 1 178 ? -2.419 15.641 -1.382 1.00 90.06 178 SER A CA 1
ATOM 1463 C C . SER A 1 178 ? -3.723 15.620 -2.186 1.00 90.06 178 SER A C 1
ATOM 1465 O O . SER A 1 178 ? -4.603 16.446 -1.940 1.00 90.06 178 SER A O 1
ATOM 1467 N N . GLU A 1 179 ? -3.906 14.650 -3.082 1.00 87.38 179 GLU A N 1
ATOM 1468 C CA . GLU A 1 179 ? -5.131 14.508 -3.882 1.00 87.38 179 GLU A CA 1
ATOM 1469 C C . GLU A 1 179 ? -6.354 14.171 -3.025 1.00 87.38 179 GLU A C 1
ATOM 1471 O O . GLU A 1 179 ? -7.431 14.737 -3.229 1.00 87.38 179 GLU A O 1
ATOM 1476 N N . ALA A 1 180 ? -6.187 13.323 -2.005 1.00 87.44 180 ALA A N 1
ATOM 1477 C CA . ALA A 1 180 ? -7.249 13.056 -1.042 1.00 87.44 180 ALA A CA 1
ATOM 1478 C C . ALA A 1 180 ? -7.662 14.359 -0.335 1.00 87.44 180 ALA A C 1
ATOM 1480 O O . ALA A 1 180 ? -8.842 14.711 -0.306 1.00 87.44 180 ALA A O 1
ATOM 1481 N N . VAL A 1 181 ? -6.692 15.120 0.183 1.00 88.62 181 VAL A N 1
ATOM 1482 C CA . VAL A 1 181 ? -6.923 16.405 0.864 1.00 88.62 181 VAL A CA 1
ATOM 1483 C C . VAL A 1 181 ? -7.591 17.432 -0.060 1.00 88.62 181 VAL A C 1
ATOM 1485 O O . VAL A 1 181 ? -8.521 18.121 0.376 1.00 88.62 181 VAL A O 1
ATOM 1488 N N . LYS A 1 182 ? -7.179 17.522 -1.332 1.00 87.50 182 LYS A N 1
ATOM 1489 C CA . LYS A 1 182 ? -7.804 18.401 -2.337 1.00 87.50 182 LYS A CA 1
ATOM 1490 C C . LYS A 1 182 ? -9.266 18.026 -2.566 1.00 87.50 182 LYS A C 1
ATOM 1492 O O . LYS A 1 182 ? -10.133 18.889 -2.433 1.00 87.50 182 LYS A O 1
ATOM 1497 N N . LEU A 1 183 ? -9.548 16.748 -2.837 1.00 83.94 183 LEU A N 1
ATOM 1498 C CA . LEU A 1 183 ? -10.909 16.250 -3.061 1.00 83.94 183 LEU A CA 1
ATOM 1499 C C . LEU A 1 183 ? -11.826 16.577 -1.875 1.00 83.94 183 LEU A C 1
ATOM 1501 O O . LEU A 1 183 ? -12.939 17.0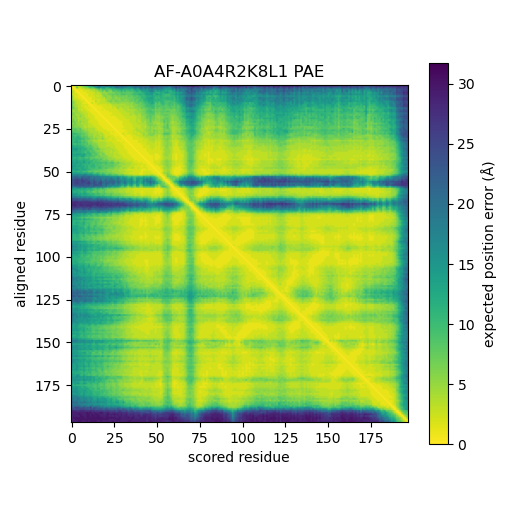64 -2.051 1.00 83.94 183 LEU A O 1
ATOM 1505 N N . ARG A 1 184 ? -11.320 16.397 -0.656 1.00 81.25 184 ARG A N 1
ATOM 1506 C CA . ARG A 1 184 ? -12.047 16.680 0.588 1.00 81.25 184 ARG A CA 1
ATOM 1507 C C . ARG A 1 184 ? -12.316 18.165 0.787 1.00 81.25 184 ARG A C 1
ATOM 1509 O O . ARG A 1 184 ? -13.410 18.543 1.195 1.00 81.25 184 ARG A O 1
ATOM 1516 N N . THR A 1 185 ? -11.334 19.011 0.482 1.00 83.56 185 THR A N 1
ATOM 1517 C CA . THR A 1 185 ? -11.499 20.471 0.513 1.00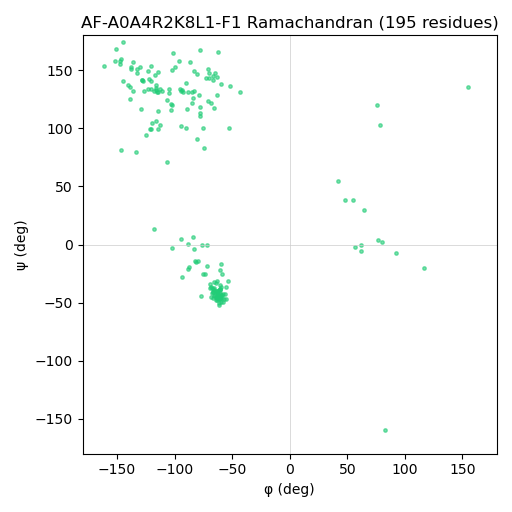 83.56 185 THR A CA 1
ATOM 1518 C C . THR A 1 185 ? -12.608 20.912 -0.442 1.00 83.56 185 THR A C 1
ATOM 1520 O O . THR A 1 185 ? -13.467 21.701 -0.056 1.00 83.56 185 THR A O 1
ATOM 1523 N N . ILE A 1 186 ? -12.646 20.341 -1.651 1.00 82.69 186 ILE A N 1
ATOM 1524 C CA . ILE A 1 186 ? -13.705 20.599 -2.637 1.00 82.69 186 ILE A CA 1
ATOM 1525 C C . ILE A 1 186 ? -15.068 20.127 -2.109 1.00 82.69 186 ILE A C 1
ATOM 1527 O O . ILE A 1 186 ? -16.031 20.886 -2.135 1.00 82.69 186 ILE A O 1
ATOM 1531 N N . GLN A 1 187 ? -15.158 18.912 -1.565 1.00 80.19 187 GLN A N 1
ATOM 1532 C CA . GLN A 1 187 ? -16.412 18.367 -1.024 1.00 80.19 187 GLN A CA 1
ATOM 1533 C C . GLN A 1 187 ? -16.977 19.201 0.135 1.00 80.19 187 GLN A C 1
ATOM 1535 O O . GLN A 1 187 ? -18.190 19.403 0.210 1.00 80.19 187 GLN A O 1
ATOM 1540 N N . ARG A 1 188 ? -16.112 19.730 1.012 1.00 77.25 188 ARG A N 1
ATOM 1541 C CA . ARG A 1 188 ? -16.510 20.653 2.089 1.00 77.25 188 ARG A CA 1
ATOM 1542 C C . ARG A 1 188 ? -17.041 21.985 1.556 1.00 77.25 188 ARG A C 1
ATOM 1544 O O . ARG A 1 188 ? -17.911 22.565 2.188 1.00 77.25 188 ARG A O 1
ATOM 1551 N N . ALA A 1 189 ? -16.541 22.460 0.416 1.00 75.12 189 ALA A N 1
ATOM 1552 C CA . ALA A 1 189 ? -17.018 23.695 -0.204 1.00 75.12 189 ALA A CA 1
ATOM 1553 C C . ALA A 1 189 ? -18.387 23.538 -0.895 1.00 75.12 189 ALA A C 1
ATOM 1555 O O . ALA A 1 189 ? -19.103 24.523 -1.050 1.00 75.12 189 ALA A O 1
ATOM 1556 N N . VAL A 1 190 ? -18.751 22.320 -1.316 1.00 71.25 190 VAL A N 1
ATOM 1557 C CA . VAL A 1 190 ? -19.984 22.048 -2.080 1.00 71.25 190 VAL A CA 1
ATOM 1558 C C . VAL A 1 190 ? -21.168 21.650 -1.187 1.00 71.25 190 VAL A C 1
ATOM 1560 O O . VAL A 1 190 ? -22.309 21.922 -1.555 1.00 71.25 190 VAL A O 1
ATOM 1563 N N . LYS A 1 191 ? -20.948 21.052 -0.005 1.00 58.53 191 LYS A N 1
ATOM 1564 C CA . LYS A 1 191 ? -22.033 20.808 0.966 1.00 58.53 191 LYS A CA 1
ATOM 1565 C C . LYS A 1 191 ? -22.375 22.113 1.708 1.00 58.53 191 LYS A C 1
ATOM 1567 O O . LYS A 1 191 ? -21.512 22.622 2.421 1.00 58.53 191 LYS A O 1
ATOM 1572 N N . PRO A 1 192 ? -23.607 22.653 1.603 1.00 49.69 192 PRO A N 1
ATOM 1573 C CA . PRO A 1 192 ? -24.022 23.772 2.440 1.00 49.69 192 PRO A CA 1
ATOM 1574 C C . PRO A 1 192 ? -23.930 23.358 3.909 1.00 49.69 192 PRO A C 1
ATOM 1576 O O . PRO A 1 192 ? -24.334 22.251 4.267 1.00 49.69 192 PRO A O 1
ATOM 1579 N N . SER A 1 193 ? -23.422 24.252 4.756 1.00 47.69 193 SER A N 1
ATOM 1580 C CA . SER A 1 193 ? -23.560 24.159 6.211 1.00 47.69 193 SER A CA 1
ATOM 1581 C C . SER A 1 193 ? -25.039 23.991 6.556 1.00 47.69 193 SER A C 1
ATOM 1583 O O . SER A 1 193 ? -25.798 24.960 6.539 1.00 47.69 193 SER A O 1
ATOM 1585 N N . ALA A 1 194 ? -25.472 22.766 6.841 1.00 53.38 194 ALA A N 1
ATOM 1586 C CA . ALA A 1 194 ? -26.782 22.519 7.416 1.00 53.38 194 ALA A CA 1
ATOM 1587 C C . ALA A 1 194 ? -26.747 22.928 8.898 1.00 53.38 194 ALA A C 1
ATOM 1589 O O . ALA A 1 194 ? -26.482 22.089 9.747 1.00 53.38 194 ALA A O 1
ATOM 1590 N N . SER A 1 195 ? -26.942 24.228 9.151 1.00 41.25 195 SER A N 1
ATOM 1591 C CA . SER A 1 195 ? -27.477 24.903 10.357 1.00 41.25 195 SER A CA 1
ATOM 1592 C C . SER A 1 195 ? -26.908 26.339 10.385 1.00 41.25 195 SER A C 1
ATOM 1594 O O . SER A 1 195 ? -25.747 26.555 10.050 1.00 41.25 195 SER A O 1
ATOM 1596 N N . ASN A 1 196 ? -27.664 27.404 10.664 1.00 38.94 196 ASN A N 1
ATOM 1597 C CA . ASN A 1 196 ? -28.659 27.552 11.724 1.00 38.94 196 ASN A CA 1
ATOM 1598 C C . ASN A 1 196 ? -29.921 28.289 11.229 1.00 38.94 196 ASN A C 1
ATOM 1600 O O . ASN A 1 196 ? -29.823 29.422 10.755 1.00 38.94 196 ASN A O 1
ATOM 1604 N N . SER A 1 197 ? -31.088 27.666 11.406 1.00 37.34 197 SER A N 1
ATOM 1605 C CA . SER A 1 197 ? -32.405 28.315 11.490 1.00 37.34 197 SER A CA 1
ATOM 1606 C C . SER A 1 197 ? -33.051 27.911 12.803 1.00 37.34 197 SER A C 1
ATOM 1608 O O . SER A 1 197 ? -33.003 26.686 13.066 1.00 37.34 197 SER A O 1
#

Radius of gyration: 24.81 Å; Cα contacts (8 Å, |Δi|>4): 296; chains: 1; bounding box: 84×49×68 Å

pLDDT: mean 87.65, std 12.85, range [37.34, 98.06]

Sequence (197 aa):
MSELFRALLRGLRKFLKWSLILVAVMSLGGLSYLAVKRHHELTYMTKHDWQFQDSWLDGGTQWRKATYDNDLPDTIILRRVYPDDRKSVYALLNQDQSLFVVAFWHVECVVGTEITTSAKYGNGDPFVLTCDEDAELGTTYLTTTATFESGYRDAEWRQNFDGFWVNENFGGYKWDFSEAVKLRTIQRAVKPSASNS

Secondary structure (DSSP, 8-state):
--HHHHHHHHHHHHHHHHHHHHHHHHHHHHHHHHHHHHHHHHTTT-SS--EES-SSSS--EEEEEEPPSSS---EEEEEEEEGGGTEEEEEEE-TTS-EEEEEEE-----TT-EEEEEEE-TTSPEEEEEEEEETTTTEEEEEEEEEETT-STT-EEEEEETTEEEEEETTSTTS--HHHHHHHHHHHHHS------

Solvent-accessible surface area (backbone atoms only — not comparable to full-atom values): 11351 Å² total; per-residue (Å²): 136,59,74,67,57,56,49,50,53,52,50,51,54,51,50,54,52,52,51,51,51,50,51,51,51,52,51,53,50,51,53,51,51,52,51,52,52,52,50,51,60,45,52,53,95,56,92,63,82,51,40,65,75,66,95,75,76,93,52,68,26,27,34,36,79,47,75,56,90,78,94,50,74,77,37,50,39,36,34,37,66,36,75,92,74,36,30,38,40,38,42,33,74,42,98,89,45,25,24,42,35,38,42,39,35,64,41,92,62,60,69,80,40,73,46,80,34,89,32,58,49,98,88,66,51,62,42,59,37,38,23,39,66,43,81,88,77,76,44,33,24,38,33,44,73,52,74,33,75,89,12,41,72,82,33,65,46,77,47,57,51,84,82,54,71,46,80,46,53,46,45,38,91,54,44,78,57,62,66,45,54,50,54,50,54,53,52,60,73,70,52,75,79,92,72,91,131

Organism: NCBI:txid1132028

Nearest PDB structures (foldseek):
  8h0h-assembly2_B  TM=3.787E-01  e=4.305E-01  Mycobacterium tuberculosis H37Rv
  2d4r-assembly1_A  TM=4.030E-01  e=3.550E+00  Thermus thermophilus HB8
  7wa9-assembly1_A  TM=3.778E-01  e=2.250E+00  Mycolicibacterium smegmatis MC2 155